Protein AF-A0A420HQ62-F1 (afdb_monomer_lite)

Structure (mmCIF, N/CA/C/O backbone):
data_AF-A0A420HQ62-F1
#
_entry.id   AF-A0A420HQ62-F1
#
loop_
_atom_site.group_PDB
_atom_site.id
_atom_site.type_symbol
_atom_site.label_atom_id
_atom_site.label_alt_id
_atom_site.label_comp_id
_atom_site.label_asym_id
_atom_site.label_entity_id
_atom_site.label_seq_id
_atom_site.pdbx_PDB_ins_code
_atom_site.Cartn_x
_atom_site.Cartn_y
_atom_site.Cartn_z
_atom_site.occupancy
_atom_site.B_iso_or_equiv
_atom_site.auth_seq_id
_atom_site.auth_comp_id
_atom_site.auth_asym_id
_atom_site.auth_atom_id
_atom_site.pdbx_PDB_model_num
ATOM 1 N N . MET A 1 1 ? 15.650 -27.409 -32.914 1.00 35.88 1 MET A N 1
ATOM 2 C CA . MET A 1 1 ? 15.842 -26.393 -31.859 1.00 35.88 1 MET A CA 1
ATOM 3 C C . MET A 1 1 ? 14.875 -25.258 -32.141 1.00 35.88 1 MET A C 1
ATOM 5 O O . MET A 1 1 ? 15.081 -24.532 -33.101 1.00 35.88 1 MET A O 1
ATOM 9 N N . ALA A 1 2 ? 13.760 -25.193 -31.414 1.00 34.53 2 ALA A N 1
ATOM 10 C CA . ALA A 1 2 ? 12.753 -24.156 -31.610 1.00 34.53 2 ALA A CA 1
ATOM 11 C C . ALA A 1 2 ? 13.089 -22.971 -30.698 1.00 34.53 2 ALA A C 1
ATOM 13 O O . ALA A 1 2 ? 12.993 -23.077 -29.478 1.00 34.53 2 ALA A O 1
ATOM 14 N N . SER A 1 3 ? 13.522 -21.860 -31.292 1.00 36.78 3 SER A N 1
ATOM 15 C CA . SER A 1 3 ? 13.667 -20.580 -30.606 1.00 36.78 3 SER A CA 1
ATOM 16 C C . SER A 1 3 ? 12.275 -20.006 -30.340 1.00 36.78 3 SER A C 1
ATOM 18 O O . SER A 1 3 ? 11.660 -19.394 -31.216 1.00 36.78 3 SER A O 1
ATOM 20 N N . SER A 1 4 ? 11.746 -20.229 -29.141 1.00 37.47 4 SER A N 1
ATOM 21 C CA . SER A 1 4 ? 10.552 -19.534 -28.670 1.00 37.47 4 SER A CA 1
ATOM 22 C C . SER A 1 4 ? 10.902 -18.069 -28.401 1.00 37.47 4 SER A C 1
ATOM 24 O O . SER A 1 4 ? 11.637 -17.766 -27.460 1.00 37.47 4 SER A O 1
ATOM 26 N N . ASN A 1 5 ? 10.379 -17.168 -29.234 1.00 34.59 5 ASN A N 1
ATOM 27 C CA . ASN A 1 5 ? 10.355 -15.727 -28.984 1.00 34.59 5 ASN A CA 1
ATOM 28 C C . ASN A 1 5 ? 9.871 -15.446 -27.548 1.00 34.59 5 ASN A C 1
ATOM 30 O O . ASN A 1 5 ? 8.815 -15.965 -27.171 1.00 34.59 5 ASN A O 1
ATOM 34 N N . PRO A 1 6 ? 10.555 -14.603 -26.751 1.00 41.66 6 PRO A N 1
ATOM 35 C CA . PRO A 1 6 ? 10.051 -14.190 -25.452 1.00 41.66 6 PRO A CA 1
ATOM 36 C C . PRO A 1 6 ? 8.972 -13.130 -25.687 1.00 41.66 6 PRO A C 1
ATOM 38 O O . PRO A 1 6 ? 9.200 -11.926 -25.575 1.00 41.66 6 PRO A O 1
ATOM 41 N N . SER A 1 7 ? 7.772 -13.572 -26.062 1.00 44.53 7 SER A N 1
ATOM 42 C CA . SER A 1 7 ? 6.576 -12.742 -25.975 1.00 44.53 7 SER A CA 1
ATOM 43 C C . SER A 1 7 ? 6.486 -12.215 -24.543 1.00 44.53 7 SER A C 1
ATOM 45 O O . SER A 1 7 ? 6.440 -13.025 -23.621 1.00 44.53 7 SER A O 1
ATOM 47 N N . ARG A 1 8 ? 6.515 -10.884 -24.373 1.00 53.06 8 ARG A N 1
ATOM 48 C CA . ARG A 1 8 ? 6.386 -10.131 -23.108 1.00 53.06 8 ARG A CA 1
ATOM 49 C C . ARG A 1 8 ? 5.524 -10.884 -22.080 1.00 53.06 8 ARG A C 1
ATOM 51 O O . ARG A 1 8 ? 4.300 -10.765 -22.100 1.00 53.06 8 ARG A O 1
ATOM 58 N N . LYS A 1 9 ? 6.152 -11.664 -21.194 1.00 56.34 9 LYS A N 1
ATOM 59 C CA . LYS A 1 9 ? 5.455 -12.369 -20.115 1.00 56.34 9 LYS A CA 1
ATOM 60 C C . LYS A 1 9 ? 5.335 -11.408 -18.951 1.00 56.34 9 LYS A C 1
ATOM 62 O O . LYS A 1 9 ? 6.265 -11.215 -18.180 1.00 56.34 9 LYS A O 1
ATOM 67 N N . MET A 1 10 ? 4.199 -10.743 -18.896 1.00 64.06 10 MET A N 1
ATOM 68 C CA . MET A 1 10 ? 3.762 -10.042 -17.709 1.00 64.06 10 MET A CA 1
ATOM 69 C C . MET A 1 10 ? 2.603 -10.849 -17.129 1.00 64.06 10 MET A C 1
ATOM 71 O O . MET A 1 10 ? 1.774 -11.293 -17.933 1.00 64.06 10 MET A O 1
ATOM 75 N N . PRO A 1 11 ? 2.552 -11.070 -15.805 1.00 68.38 11 PRO A N 1
ATOM 76 C CA . PRO A 1 11 ? 1.477 -11.838 -15.181 1.00 68.38 11 PRO A CA 1
ATOM 77 C C . PRO A 1 11 ? 0.100 -11.323 -15.623 1.00 68.38 11 PRO A C 1
ATOM 79 O O . PRO A 1 11 ? -0.125 -10.109 -15.640 1.00 68.38 11 PRO A O 1
ATOM 82 N N . ALA A 1 12 ? -0.799 -12.231 -16.024 1.00 62.75 12 ALA A N 1
ATOM 83 C CA . ALA A 1 12 ? -2.151 -11.880 -16.476 1.00 62.75 12 ALA A CA 1
ATOM 84 C C . ALA A 1 12 ? -2.916 -11.123 -15.379 1.00 62.75 12 ALA A C 1
ATOM 86 O O . ALA A 1 12 ? -3.520 -10.086 -15.646 1.00 62.75 12 ALA A O 1
ATOM 87 N N . ASP A 1 13 ? -2.725 -11.547 -14.130 1.00 60.06 13 ASP A N 1
ATOM 88 C CA . ASP A 1 13 ? -3.343 -10.964 -12.941 1.00 60.06 13 ASP A CA 1
ATOM 89 C C . ASP A 1 13 ? -3.078 -9.458 -12.815 1.00 60.06 13 ASP A C 1
ATOM 91 O O . ASP A 1 13 ? -3.964 -8.692 -12.443 1.00 60.06 13 ASP A O 1
ATOM 95 N N . LEU A 1 14 ? -1.889 -8.983 -13.207 1.00 63.66 14 LEU A N 1
ATOM 96 C CA . LEU A 1 14 ? -1.544 -7.558 -13.137 1.00 63.66 14 LEU A CA 1
ATOM 97 C C . LEU A 1 14 ? -2.247 -6.706 -14.198 1.00 63.66 14 LEU A C 1
ATOM 99 O O . LEU A 1 14 ? -2.416 -5.503 -13.977 1.00 63.66 14 LEU A O 1
ATOM 103 N N . LYS A 1 15 ? -2.652 -7.299 -15.327 1.00 62.53 15 LYS A N 1
ATOM 104 C CA . LYS A 1 15 ? -3.437 -6.605 -16.360 1.00 62.53 15 LYS A CA 1
ATOM 105 C C . LYS A 1 15 ? -4.904 -6.468 -15.958 1.00 62.53 15 LYS A C 1
ATOM 107 O O . LYS A 1 15 ? -5.501 -5.437 -16.254 1.00 62.53 15 LYS A O 1
ATOM 112 N N . ASP A 1 16 ? -5.439 -7.460 -15.248 1.00 60.94 16 ASP A N 1
ATOM 113 C CA . ASP A 1 16 ? -6.871 -7.554 -14.937 1.00 60.94 16 ASP A CA 1
ATOM 114 C C . ASP A 1 16 ? -7.247 -6.966 -13.565 1.00 60.94 16 ASP A C 1
ATOM 116 O O . ASP A 1 16 ? -8.414 -6.676 -13.297 1.00 60.94 16 ASP A O 1
ATOM 120 N N . LEU A 1 17 ? -6.266 -6.729 -12.689 1.00 59.44 17 LEU A N 1
ATOM 121 C CA . LEU A 1 17 ? -6.465 -6.120 -11.372 1.00 59.44 17 LEU A CA 1
ATOM 122 C C . LEU A 1 17 ? -6.858 -4.621 -11.500 1.00 59.44 17 LEU A C 1
ATOM 124 O O . LEU A 1 17 ? -6.032 -3.734 -11.335 1.00 59.44 17 LEU A O 1
ATOM 128 N N . VAL A 1 18 ? -8.115 -4.286 -11.764 1.00 54.53 18 VAL A N 1
ATOM 129 C CA . VAL A 1 18 ? -8.645 -2.920 -11.562 1.00 54.53 18 VAL A CA 1
ATOM 130 C C . VAL A 1 18 ? -9.000 -2.798 -10.073 1.00 54.53 18 VAL A C 1
ATOM 132 O O . VAL A 1 18 ? -9.785 -3.618 -9.597 1.00 54.53 18 VAL A O 1
ATOM 135 N N . PRO A 1 19 ? -8.406 -1.857 -9.303 1.00 63.50 19 PRO A N 1
ATOM 136 C CA . PRO A 1 19 ? -8.120 -0.468 -9.687 1.00 63.50 19 PRO A CA 1
ATOM 137 C C . PRO A 1 19 ? -6.630 -0.085 -9.819 1.00 63.50 19 PRO A C 1
ATOM 139 O O . PRO A 1 19 ? -5.730 -0.754 -9.302 1.00 63.50 19 PRO A O 1
ATOM 142 N N . ARG A 1 20 ? -6.390 1.058 -10.487 1.00 80.81 20 ARG A N 1
ATOM 143 C CA . ARG A 1 20 ? -5.090 1.753 -10.510 1.00 80.81 20 ARG A CA 1
ATOM 144 C C . ARG A 1 20 ? -4.739 2.275 -9.112 1.00 80.81 20 ARG A C 1
ATOM 146 O O . ARG A 1 20 ? -5.617 2.691 -8.358 1.00 80.81 20 ARG A O 1
ATOM 153 N N . TYR A 1 21 ? -3.457 2.257 -8.771 1.00 84.94 21 TYR A N 1
ATOM 154 C CA . TYR A 1 21 ? -2.922 2.899 -7.580 1.00 84.94 21 TYR A CA 1
ATOM 155 C C . TYR A 1 21 ? -2.891 4.415 -7.795 1.00 84.94 21 TYR A C 1
ATOM 157 O O . TYR A 1 21 ? -2.188 4.904 -8.675 1.00 84.94 21 TYR A O 1
ATOM 165 N N . MET A 1 22 ? -3.672 5.133 -6.985 1.00 86.62 22 MET A N 1
ATOM 166 C CA . MET A 1 22 ? -3.901 6.576 -7.124 1.00 86.62 22 MET A CA 1
ATOM 167 C C . MET A 1 22 ? -3.125 7.431 -6.111 1.00 86.62 22 MET A C 1
ATOM 169 O O . MET A 1 22 ? -3.338 8.632 -6.066 1.00 86.62 22 MET A O 1
ATOM 173 N N . GLY A 1 23 ? -2.270 6.834 -5.270 1.00 76.44 23 GLY A N 1
ATOM 174 C CA . GLY A 1 23 ? -1.595 7.571 -4.189 1.00 76.44 23 GLY A CA 1
ATOM 175 C C . GLY A 1 23 ? -2.339 7.534 -2.851 1.00 76.44 23 GLY A C 1
ATOM 176 O O . GLY A 1 23 ? -2.520 8.549 -2.191 1.00 76.44 23 GLY A O 1
ATOM 177 N N . ASN A 1 24 ? -2.804 6.355 -2.424 1.00 74.69 24 ASN A N 1
ATOM 178 C CA . ASN A 1 24 ? -3.406 6.188 -1.097 1.00 74.69 24 ASN A CA 1
ATOM 179 C C . ASN A 1 24 ? -2.366 5.681 -0.093 1.00 74.69 24 ASN A C 1
ATOM 181 O O . ASN A 1 24 ? -1.854 4.567 -0.232 1.00 74.69 24 ASN A O 1
ATOM 185 N N . SER A 1 25 ? -2.132 6.471 0.954 1.00 64.00 25 SER A N 1
ATOM 186 C CA . SER A 1 25 ? -1.112 6.229 1.972 1.00 64.00 25 SER A CA 1
ATOM 187 C C . SER A 1 25 ? -1.251 4.910 2.736 1.00 64.00 25 SER A C 1
ATOM 189 O O . SER A 1 25 ? -0.254 4.295 3.111 1.00 64.00 25 SER A O 1
ATOM 191 N N . LYS A 1 26 ? -2.477 4.400 2.908 1.00 65.94 26 LYS A N 1
ATOM 192 C CA . LYS A 1 26 ? -2.723 3.105 3.568 1.00 65.94 26 LYS A CA 1
ATOM 193 C C . LYS A 1 26 ? -2.372 1.904 2.685 1.00 65.94 26 LYS A C 1
ATOM 195 O O . LYS A 1 26 ? -2.258 0.793 3.194 1.00 65.94 26 LYS A O 1
ATOM 200 N N . LEU A 1 27 ? -2.224 2.108 1.374 1.00 72.19 27 LEU A N 1
ATOM 201 C CA . LEU A 1 27 ? -2.129 1.035 0.380 1.00 72.19 27 LEU A CA 1
ATOM 202 C C . LEU A 1 27 ? -0.799 1.022 -0.385 1.00 72.19 27 LEU A C 1
ATOM 204 O O . LEU A 1 27 ? -0.556 0.076 -1.129 1.00 72.19 27 LEU A O 1
ATOM 208 N N . THR A 1 28 ? 0.083 2.007 -0.196 1.00 81.38 28 THR A N 1
ATOM 209 C CA . THR A 1 28 ? 1.365 2.105 -0.921 1.00 81.38 28 THR A CA 1
ATOM 210 C C . THR A 1 28 ? 2.246 0.867 -0.719 1.00 81.38 28 THR A C 1
ATOM 212 O O . THR A 1 28 ? 2.709 0.256 -1.681 1.00 81.38 28 THR A O 1
ATOM 215 N N . ALA A 1 29 ? 2.407 0.413 0.528 1.00 81.38 29 ALA A N 1
ATOM 216 C CA . ALA A 1 29 ? 3.173 -0.798 0.829 1.00 81.38 29 ALA A CA 1
ATOM 217 C C . ALA A 1 29 ? 2.504 -2.071 0.273 1.00 81.38 29 ALA A C 1
ATOM 219 O O . ALA A 1 29 ? 3.180 -2.986 -0.202 1.00 81.38 29 ALA A O 1
ATOM 220 N N . GLN A 1 30 ? 1.168 -2.126 0.313 1.00 82.50 30 GLN A N 1
ATOM 221 C CA . GLN A 1 30 ? 0.393 -3.243 -0.226 1.00 82.50 30 GLN A CA 1
ATOM 222 C C . GLN A 1 30 ? 0.521 -3.326 -1.751 1.00 82.50 30 GLN A C 1
ATOM 224 O O . GLN A 1 30 ? 0.676 -4.423 -2.281 1.00 82.50 30 GLN A O 1
ATOM 229 N N . PHE A 1 31 ? 0.519 -2.187 -2.442 1.00 85.75 31 PHE A N 1
ATOM 230 C CA . PHE A 1 31 ? 0.702 -2.108 -3.886 1.00 85.75 31 PHE A CA 1
ATOM 231 C C . PHE A 1 31 ? 2.026 -2.751 -4.322 1.00 85.75 31 PHE A C 1
ATOM 233 O O . PHE A 1 31 ? 2.025 -3.674 -5.134 1.00 85.75 31 PHE A O 1
ATOM 240 N N . PHE A 1 32 ? 3.154 -2.363 -3.719 1.00 87.25 32 PHE A N 1
ATOM 241 C CA . PHE A 1 32 ? 4.450 -2.966 -4.060 1.00 87.25 32 PHE A CA 1
ATOM 242 C C . PHE A 1 32 ? 4.553 -4.447 -3.677 1.00 87.25 32 PHE A C 1
ATOM 244 O O . PHE A 1 32 ? 5.233 -5.214 -4.364 1.00 87.25 32 PHE A O 1
ATOM 251 N N . ARG A 1 33 ? 3.870 -4.872 -2.606 1.00 85.31 33 ARG A N 1
ATOM 252 C CA . ARG A 1 33 ? 3.771 -6.294 -2.249 1.00 85.31 33 ARG A CA 1
ATOM 253 C C . ARG A 1 33 ? 3.023 -7.080 -3.326 1.00 85.31 33 ARG A C 1
ATOM 255 O O . ARG A 1 33 ? 3.523 -8.114 -3.743 1.00 85.31 33 ARG A O 1
ATOM 262 N N . GLN A 1 34 ? 1.895 -6.567 -3.820 1.00 84.50 34 GLN A N 1
ATOM 263 C CA . GLN A 1 34 ? 1.118 -7.209 -4.888 1.00 84.50 34 GLN A CA 1
ATOM 264 C C . GLN A 1 34 ? 1.933 -7.389 -6.171 1.00 84.50 34 GLN A C 1
ATOM 266 O O . GLN A 1 34 ? 1.863 -8.451 -6.781 1.00 84.50 34 GLN A O 1
ATOM 271 N N . ILE A 1 35 ? 2.738 -6.391 -6.558 1.00 86.44 35 ILE A N 1
ATOM 272 C CA . ILE A 1 35 ? 3.634 -6.516 -7.718 1.00 86.44 35 ILE A CA 1
ATOM 273 C C . ILE A 1 35 ? 4.609 -7.673 -7.510 1.00 86.44 35 ILE A C 1
ATOM 275 O O . ILE A 1 35 ? 4.763 -8.508 -8.392 1.00 86.44 35 ILE A O 1
ATOM 279 N N . ARG A 1 36 ? 5.257 -7.737 -6.345 1.00 85.50 36 ARG A N 1
ATOM 280 C CA . ARG A 1 36 ? 6.234 -8.788 -6.049 1.00 85.50 36 ARG A CA 1
ATOM 281 C C . ARG A 1 36 ? 5.595 -10.174 -6.070 1.00 85.50 36 ARG A C 1
ATOM 283 O O . ARG A 1 36 ? 6.059 -11.026 -6.817 1.00 85.50 36 ARG A O 1
ATOM 290 N N . THR A 1 37 ? 4.505 -10.348 -5.326 1.00 81.81 37 THR A N 1
ATOM 291 C CA . THR A 1 37 ? 3.785 -11.621 -5.229 1.00 81.81 37 THR A CA 1
ATOM 292 C C . THR A 1 37 ? 3.296 -12.092 -6.598 1.00 81.81 37 THR A C 1
ATOM 294 O O . THR A 1 37 ? 3.515 -13.240 -6.944 1.00 81.81 37 THR A O 1
ATOM 297 N N . ALA A 1 38 ? 2.760 -11.206 -7.444 1.00 82.06 38 ALA A N 1
ATOM 298 C CA . ALA A 1 38 ? 2.309 -11.594 -8.784 1.00 82.06 38 ALA A CA 1
ATOM 299 C C . ALA A 1 38 ? 3.442 -12.092 -9.704 1.00 82.06 38 ALA A C 1
ATOM 301 O O . ALA A 1 38 ? 3.205 -12.898 -10.601 1.00 82.06 38 ALA A O 1
ATOM 302 N N . PHE A 1 39 ? 4.670 -11.597 -9.528 1.00 85.06 39 PHE A N 1
ATOM 303 C CA . PHE A 1 39 ? 5.832 -12.081 -10.279 1.00 85.06 39 PHE A CA 1
ATOM 304 C C . PHE A 1 39 ? 6.410 -13.370 -9.683 1.00 85.06 39 PHE A C 1
ATOM 306 O O . PHE A 1 39 ? 6.813 -14.247 -10.444 1.00 85.06 39 PHE A O 1
ATOM 313 N N . GLU A 1 40 ? 6.406 -13.499 -8.354 1.00 83.56 40 GLU A N 1
ATOM 314 C CA . GLU A 1 40 ? 6.775 -14.729 -7.641 1.00 83.56 40 GLU A CA 1
ATOM 315 C C . GLU A 1 40 ? 5.831 -15.887 -8.005 1.00 83.56 40 GLU A C 1
ATOM 317 O O . GLU A 1 40 ? 6.303 -16.936 -8.435 1.00 83.56 40 GLU A O 1
ATOM 322 N N . ASP A 1 41 ? 4.513 -15.674 -7.942 1.00 81.38 41 ASP A N 1
ATOM 323 C CA . ASP A 1 41 ? 3.487 -16.678 -8.268 1.00 81.38 41 ASP A CA 1
ATOM 324 C C . ASP A 1 41 ? 3.551 -17.125 -9.737 1.00 81.38 41 ASP A C 1
ATOM 326 O O . ASP A 1 41 ? 3.229 -18.265 -10.074 1.00 81.38 41 ASP A O 1
ATOM 330 N N . ALA A 1 42 ? 3.991 -16.232 -10.627 1.00 80.12 42 ALA A N 1
ATOM 331 C CA . ALA A 1 42 ? 4.165 -16.525 -12.044 1.00 80.12 42 ALA A CA 1
ATOM 332 C C . ALA A 1 42 ? 5.518 -17.181 -12.382 1.00 80.12 42 ALA A C 1
ATOM 334 O O . ALA A 1 42 ? 5.740 -17.499 -13.554 1.00 80.12 42 ALA A O 1
ATOM 335 N N . ASP A 1 43 ? 6.418 -17.347 -11.404 1.00 83.12 43 ASP A N 1
ATOM 336 C CA . ASP A 1 43 ? 7.814 -17.777 -11.589 1.00 83.12 43 ASP A CA 1
ATOM 337 C C . ASP A 1 43 ? 8.560 -16.922 -12.638 1.00 83.12 43 ASP A C 1
ATOM 339 O O . ASP A 1 43 ? 9.268 -17.401 -13.530 1.00 83.12 43 ASP A O 1
ATOM 343 N N . ILE A 1 44 ? 8.349 -15.601 -12.580 1.00 84.19 44 ILE A N 1
ATOM 344 C CA . ILE A 1 44 ? 8.976 -14.623 -13.477 1.00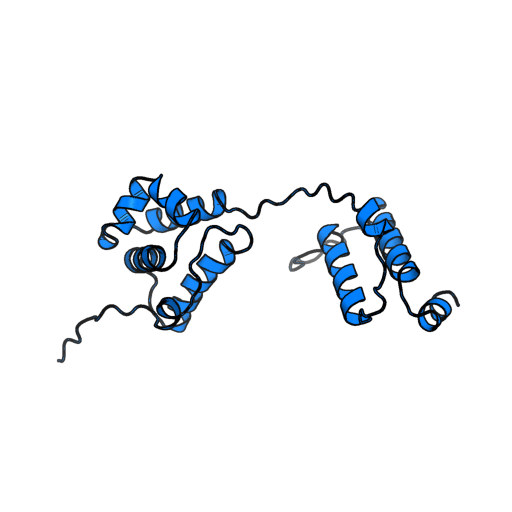 84.19 44 ILE A CA 1
ATOM 345 C C . ILE A 1 44 ? 9.851 -13.688 -12.652 1.00 84.19 44 ILE A C 1
ATOM 347 O O . ILE A 1 44 ? 9.389 -13.007 -11.741 1.00 84.19 44 ILE A O 1
ATOM 351 N N . LYS A 1 45 ? 11.123 -13.547 -13.039 1.00 87.31 45 LYS A N 1
ATOM 352 C CA . LYS A 1 45 ? 12.008 -12.552 -12.426 1.00 87.31 45 LYS A CA 1
ATOM 353 C C . LYS A 1 45 ? 11.474 -11.133 -12.658 1.00 87.31 45 LYS A C 1
ATOM 355 O O . LYS A 1 45 ? 11.373 -10.676 -13.801 1.00 87.31 45 LYS A O 1
ATOM 360 N N . LEU A 1 46 ? 11.223 -10.402 -11.573 1.00 88.25 46 LEU A N 1
ATOM 361 C CA . LEU A 1 46 ? 10.912 -8.975 -11.621 1.00 88.25 46 LEU A CA 1
ATOM 362 C C . LEU A 1 46 ? 12.181 -8.178 -11.959 1.00 88.25 46 LEU A C 1
ATOM 364 O O . LEU A 1 46 ? 13.019 -7.921 -11.103 1.00 88.25 46 LEU A O 1
ATOM 368 N N . THR A 1 47 ? 12.342 -7.825 -13.233 1.00 93.19 47 THR A N 1
ATOM 369 C CA . THR A 1 47 ? 13.418 -6.932 -13.701 1.00 93.19 47 THR A CA 1
ATOM 370 C C . THR A 1 47 ? 12.994 -5.460 -13.607 1.00 93.19 47 THR A C 1
ATOM 372 O O . THR A 1 47 ? 11.788 -5.196 -13.640 1.00 93.19 47 THR A O 1
ATOM 375 N N . PRO A 1 48 ? 13.928 -4.488 -13.593 1.00 93.56 48 PRO A N 1
ATOM 376 C CA . PRO A 1 48 ? 13.591 -3.059 -13.633 1.00 93.56 48 PRO A CA 1
ATOM 377 C C . PRO A 1 48 ? 12.648 -2.681 -14.777 1.00 93.56 48 PRO A C 1
ATOM 379 O O . PRO A 1 48 ? 11.640 -2.006 -14.580 1.00 93.56 48 PRO A O 1
ATOM 382 N N . LYS A 1 49 ? 12.899 -3.229 -15.967 1.00 93.06 49 LYS A N 1
ATOM 383 C CA . LYS A 1 49 ? 12.024 -3.064 -17.130 1.00 93.06 49 LYS A CA 1
ATOM 384 C C . LYS A 1 49 ? 10.604 -3.563 -16.869 1.00 93.06 49 LYS A C 1
ATOM 386 O O . LYS A 1 49 ? 9.628 -2.899 -17.214 1.00 93.06 49 LYS A O 1
ATOM 391 N N . CYS A 1 50 ? 10.473 -4.755 -16.288 1.00 90.31 50 CYS A N 1
ATOM 392 C CA . CYS A 1 50 ? 9.173 -5.310 -15.922 1.00 90.31 50 CYS A CA 1
ATOM 393 C C . CYS A 1 50 ? 8.476 -4.445 -14.868 1.00 90.31 50 CYS A C 1
ATOM 395 O O . CYS A 1 50 ? 7.286 -4.185 -15.012 1.00 90.31 50 CYS A O 1
ATOM 397 N N . PHE A 1 51 ? 9.212 -3.959 -13.870 1.00 93.25 51 PHE A N 1
ATOM 398 C CA . PHE A 1 51 ? 8.691 -3.073 -12.837 1.00 93.25 51 PHE A CA 1
ATOM 399 C C . PHE A 1 51 ? 8.123 -1.779 -13.428 1.00 93.25 51 PHE A C 1
ATOM 401 O O . PHE A 1 51 ? 6.954 -1.480 -13.202 1.00 93.25 51 PHE A O 1
ATOM 408 N N . PHE A 1 52 ? 8.881 -1.053 -14.254 1.00 93.44 52 PHE A N 1
ATOM 409 C CA . PHE A 1 52 ? 8.385 0.195 -14.844 1.00 93.44 52 PHE A CA 1
ATOM 410 C C . PHE A 1 52 ? 7.228 -0.025 -15.824 1.00 93.44 52 PHE A C 1
ATOM 412 O O . PHE A 1 52 ? 6.301 0.778 -15.844 1.00 93.44 52 PHE A O 1
ATOM 419 N N . ASN A 1 53 ? 7.184 -1.152 -16.546 1.00 91.50 53 ASN A N 1
ATOM 420 C CA . ASN A 1 53 ? 5.985 -1.505 -17.316 1.00 91.50 53 ASN A CA 1
ATOM 421 C C . ASN A 1 53 ? 4.750 -1.623 -16.413 1.00 91.50 53 ASN A C 1
ATOM 423 O O . ASN A 1 53 ? 3.680 -1.141 -16.780 1.00 91.50 53 ASN A O 1
ATOM 427 N N . VAL A 1 54 ? 4.896 -2.235 -15.232 1.00 90.81 54 VAL A N 1
ATOM 428 C CA . VAL A 1 54 ? 3.826 -2.305 -14.230 1.00 90.81 54 VAL A CA 1
ATOM 429 C C . VAL A 1 54 ? 3.444 -0.908 -13.752 1.00 90.81 54 VAL A C 1
ATOM 431 O O . VAL A 1 54 ? 2.258 -0.596 -13.762 1.00 90.81 54 VAL A O 1
ATOM 434 N N . ILE A 1 55 ? 4.412 -0.052 -13.414 1.00 92.38 55 ILE A N 1
ATOM 435 C CA . ILE A 1 55 ? 4.154 1.338 -13.008 1.00 92.38 55 ILE A CA 1
ATOM 436 C C . ILE A 1 55 ? 3.308 2.077 -14.054 1.00 92.38 55 ILE A C 1
ATOM 438 O O . ILE A 1 55 ? 2.245 2.584 -13.701 1.00 92.38 55 ILE A O 1
ATOM 442 N N . ILE A 1 56 ? 3.693 2.030 -15.335 1.00 90.62 56 ILE A N 1
ATOM 443 C CA . ILE A 1 56 ? 2.981 2.691 -16.447 1.00 90.62 56 ILE A CA 1
ATOM 444 C C . ILE A 1 56 ? 1.504 2.274 -16.527 1.00 90.62 56 ILE A C 1
ATOM 446 O O . ILE A 1 56 ? 0.637 3.096 -16.811 1.00 90.62 56 ILE A O 1
ATOM 450 N N . MET A 1 57 ? 1.180 0.998 -16.292 1.00 87.88 57 MET A N 1
ATOM 451 C CA . MET A 1 57 ? -0.221 0.554 -16.383 1.00 87.88 57 MET A CA 1
ATOM 452 C C . MET A 1 57 ? -1.006 0.752 -15.090 1.00 87.88 57 MET A C 1
ATOM 454 O O . MET A 1 57 ? -2.236 0.850 -15.124 1.00 87.88 57 MET A O 1
ATOM 458 N N . ARG A 1 58 ? -0.320 0.698 -13.946 1.00 86.94 58 ARG A N 1
ATOM 459 C CA . ARG A 1 58 ? -0.951 0.555 -12.633 1.00 86.94 58 ARG A CA 1
ATOM 460 C C . ARG A 1 58 ? -1.038 1.844 -11.858 1.00 86.94 58 ARG A C 1
ATOM 462 O O . ARG A 1 58 ? -1.899 1.915 -10.990 1.00 86.94 58 ARG A O 1
ATOM 469 N N . VAL A 1 59 ? -0.174 2.810 -12.122 1.00 89.25 59 VAL A N 1
ATOM 470 C CA . VAL A 1 59 ? -0.144 4.075 -11.393 1.00 89.25 59 VAL A CA 1
ATOM 471 C C . VAL A 1 59 ? -0.969 5.118 -12.149 1.00 89.25 59 VAL A C 1
ATOM 473 O O . VAL A 1 59 ? -0.981 5.158 -13.377 1.00 89.25 59 VAL A O 1
ATOM 476 N N . GLY A 1 60 ? -1.730 5.923 -11.414 1.00 88.94 60 GLY A N 1
ATOM 477 C CA . GLY A 1 60 ? -2.557 7.004 -11.946 1.00 88.94 60 GLY A CA 1
ATOM 478 C C . GLY A 1 60 ? -2.798 8.083 -10.891 1.00 88.94 60 GLY A C 1
ATOM 479 O O . GLY A 1 60 ? -2.321 7.956 -9.765 1.00 88.94 60 GLY A O 1
ATOM 480 N N . GLY A 1 61 ? -3.552 9.126 -11.252 1.00 89.00 61 GLY A N 1
ATOM 481 C CA . GLY A 1 61 ? -3.912 10.221 -10.339 1.00 89.00 61 GLY A CA 1
ATOM 482 C C . GLY A 1 61 ? -2.696 10.878 -9.690 1.00 89.00 61 GLY A C 1
ATOM 483 O O . GLY A 1 61 ? -1.643 10.974 -10.316 1.00 89.00 61 GLY A O 1
ATOM 484 N N . ASP A 1 62 ? -2.829 11.244 -8.418 1.00 88.81 62 ASP A N 1
ATOM 485 C CA . ASP A 1 62 ? -1.796 11.930 -7.636 1.00 88.81 62 ASP A CA 1
ATOM 486 C C . ASP A 1 62 ? -0.462 11.165 -7.631 1.00 88.81 62 ASP A C 1
ATOM 488 O O . ASP A 1 62 ? 0.611 11.760 -7.694 1.00 88.81 62 ASP A O 1
ATOM 492 N N . ALA A 1 63 ? -0.500 9.827 -7.597 1.00 89.06 63 ALA A N 1
ATOM 493 C CA . ALA A 1 63 ? 0.721 9.027 -7.658 1.00 89.06 63 ALA A CA 1
ATOM 494 C C . ALA A 1 63 ? 1.449 9.143 -9.000 1.00 89.06 63 ALA A C 1
ATOM 496 O O . ALA A 1 63 ? 2.677 9.091 -9.019 1.00 89.06 63 ALA A O 1
ATOM 497 N N . LEU A 1 64 ? 0.721 9.312 -10.105 1.00 92.56 64 LEU A N 1
ATOM 498 C CA . LEU A 1 64 ? 1.336 9.560 -11.406 1.00 92.56 64 LEU A CA 1
ATOM 499 C C . LEU A 1 64 ? 1.932 10.969 -11.465 1.00 92.56 64 LEU A C 1
ATOM 501 O O . LEU A 1 64 ? 3.081 11.104 -11.871 1.00 92.56 64 LEU A O 1
ATOM 505 N N . GLU A 1 65 ? 1.210 11.983 -10.983 1.00 91.69 65 GLU A N 1
ATOM 506 C CA . GLU A 1 65 ? 1.701 13.370 -10.955 1.00 91.69 65 GLU A CA 1
ATOM 507 C C . GLU A 1 65 ? 3.034 13.489 -10.196 1.00 91.69 65 GLU A C 1
ATOM 509 O O . GLU A 1 65 ? 3.952 14.187 -10.626 1.00 91.69 65 GLU A O 1
ATOM 514 N N . VAL A 1 66 ? 3.184 12.749 -9.094 1.00 92.31 66 VAL A N 1
ATOM 515 C CA . VAL A 1 66 ? 4.431 12.689 -8.312 1.00 92.31 66 VAL A CA 1
ATOM 516 C C . VAL A 1 66 ? 5.583 12.081 -9.111 1.00 92.31 66 VAL A C 1
ATOM 518 O O . VAL A 1 66 ? 6.714 12.568 -9.038 1.00 92.31 66 VAL A O 1
ATOM 521 N N . LEU A 1 67 ? 5.322 11.025 -9.884 1.00 93.75 67 LEU A N 1
ATOM 522 C CA . LEU A 1 67 ? 6.341 10.432 -10.752 1.00 93.75 67 LEU A CA 1
ATOM 523 C C . LEU A 1 67 ? 6.711 11.380 -11.897 1.00 93.75 67 LEU A C 1
ATOM 525 O O . LEU A 1 67 ? 7.889 11.498 -12.229 1.00 93.75 67 LEU A O 1
ATOM 529 N N . GLU A 1 68 ? 5.738 12.093 -12.462 1.00 93.56 68 GLU A N 1
ATOM 530 C CA . GLU A 1 68 ? 5.951 13.049 -13.555 1.00 93.56 68 GLU A CA 1
ATOM 531 C C . GLU A 1 68 ? 6.787 14.269 -13.135 1.00 93.56 68 GLU A C 1
ATOM 533 O O . GLU A 1 68 ? 7.512 14.840 -13.951 1.00 93.56 68 GLU A O 1
ATOM 538 N N . GLN A 1 69 ? 6.783 14.624 -11.847 1.00 93.12 69 GLN A N 1
ATOM 539 C CA . GLN A 1 69 ? 7.666 15.658 -11.295 1.00 93.12 69 GLN A CA 1
ATOM 540 C C . GLN A 1 69 ? 9.141 15.226 -11.228 1.00 93.12 69 GLN A C 1
ATOM 542 O O . GLN A 1 69 ? 10.033 16.073 -11.117 1.00 93.12 69 GLN A O 1
ATOM 547 N N . ASN A 1 70 ? 9.434 13.926 -11.316 1.00 94.44 70 ASN A N 1
ATOM 548 C CA . ASN A 1 70 ? 10.795 13.408 -11.301 1.00 94.44 70 ASN A CA 1
ATOM 549 C C . ASN A 1 70 ? 11.260 13.037 -12.718 1.00 94.44 70 ASN A C 1
ATOM 551 O O . ASN A 1 70 ? 10.870 12.017 -13.285 1.00 94.44 70 ASN A O 1
ATOM 555 N N . ARG A 1 71 ? 12.194 13.827 -13.269 1.00 95.62 71 ARG A N 1
ATOM 556 C CA . ARG A 1 71 ? 12.726 13.634 -14.632 1.00 95.62 71 ARG A CA 1
ATOM 557 C C . ARG A 1 71 ? 13.263 12.221 -14.888 1.00 95.62 71 ARG A C 1
ATOM 559 O O . ARG A 1 71 ? 13.127 11.721 -16.003 1.00 95.62 71 ARG A O 1
ATOM 566 N N . ARG A 1 72 ? 13.887 11.579 -13.891 1.00 95.88 72 ARG A N 1
ATOM 567 C CA . ARG A 1 72 ? 14.416 10.216 -14.051 1.00 95.88 72 ARG A CA 1
ATOM 568 C C . ARG A 1 72 ? 13.287 9.188 -14.131 1.00 95.88 72 ARG A C 1
ATOM 570 O O . ARG A 1 72 ? 13.380 8.266 -14.936 1.00 95.88 72 ARG A O 1
ATOM 577 N N . MET A 1 73 ? 12.215 9.373 -13.360 1.00 96.56 73 MET A N 1
ATOM 578 C CA . MET A 1 73 ? 11.037 8.501 -13.412 1.00 96.56 73 MET A CA 1
ATOM 579 C C . MET A 1 73 ? 10.323 8.620 -14.757 1.00 96.56 73 MET A C 1
ATOM 581 O O . MET A 1 73 ? 9.998 7.595 -15.348 1.00 96.56 73 MET A O 1
ATOM 585 N N . VAL A 1 74 ? 10.175 9.840 -15.286 1.00 95.19 74 VAL A N 1
ATOM 586 C CA . VAL A 1 74 ? 9.613 10.071 -16.630 1.00 95.19 74 VAL A CA 1
ATOM 587 C C . VAL A 1 74 ? 10.402 9.314 -17.697 1.00 95.19 74 VAL A C 1
ATOM 589 O O . VAL A 1 74 ? 9.815 8.554 -18.454 1.00 95.19 74 VAL A O 1
ATOM 592 N N . GLN A 1 75 ? 11.736 9.412 -17.699 1.00 94.69 75 GLN A N 1
ATOM 593 C CA . GLN A 1 75 ? 12.569 8.667 -18.656 1.00 94.69 75 GLN A CA 1
ATOM 594 C C . GLN A 1 75 ? 12.364 7.150 -18.577 1.00 94.69 75 GLN A C 1
ATOM 596 O O . GLN A 1 75 ? 12.302 6.486 -19.607 1.00 94.69 75 GLN A O 1
ATOM 601 N N . CYS A 1 76 ? 12.249 6.600 -17.366 1.00 95.38 76 CYS A N 1
ATOM 602 C CA . CYS A 1 76 ? 12.014 5.170 -17.174 1.00 95.38 76 CYS A CA 1
ATOM 603 C C . CYS A 1 76 ? 10.586 4.749 -17.566 1.00 95.38 76 CYS A C 1
ATOM 605 O O . CYS A 1 76 ? 10.369 3.594 -17.929 1.00 95.38 76 CYS A O 1
ATOM 607 N N . MET A 1 77 ? 9.610 5.659 -17.493 1.00 94.06 77 MET A N 1
ATOM 608 C CA . MET A 1 77 ? 8.241 5.424 -17.967 1.00 94.06 77 MET A CA 1
ATOM 609 C C . MET A 1 77 ? 8.128 5.547 -19.495 1.00 94.06 77 MET A C 1
ATOM 611 O O . MET A 1 77 ? 7.405 4.765 -20.108 1.00 94.06 77 MET A O 1
ATOM 615 N N . ASP A 1 78 ? 8.875 6.460 -20.117 1.00 94.56 78 ASP A N 1
ATOM 616 C CA . ASP A 1 78 ? 8.929 6.609 -21.577 1.00 94.56 78 ASP A CA 1
ATOM 617 C C . ASP A 1 78 ? 9.690 5.445 -22.235 1.00 94.56 78 ASP A C 1
ATOM 619 O O . ASP A 1 78 ? 9.256 4.898 -23.253 1.00 94.56 78 ASP A O 1
ATOM 623 N N . ASP A 1 79 ? 10.811 5.029 -21.635 1.00 94.06 79 ASP A N 1
ATOM 624 C CA . ASP A 1 79 ? 11.593 3.867 -22.054 1.00 94.06 79 ASP A CA 1
ATOM 625 C C . ASP A 1 79 ? 12.024 3.015 -20.853 1.00 94.06 79 ASP A C 1
ATOM 627 O O . ASP A 1 79 ? 13.094 3.185 -20.263 1.00 94.06 79 ASP A O 1
ATOM 631 N N . SER A 1 80 ? 11.219 1.998 -20.541 1.00 92.06 80 SER A N 1
ATOM 632 C CA . SER A 1 80 ? 11.497 1.073 -19.437 1.00 92.06 80 SER A CA 1
ATOM 633 C C . SER A 1 80 ? 12.749 0.219 -19.635 1.00 92.06 80 SER A C 1
ATOM 635 O O . SER A 1 80 ? 13.203 -0.429 -18.692 1.00 92.06 80 SER A O 1
ATOM 637 N N . SER A 1 81 ? 13.338 0.186 -20.835 1.00 92.94 81 SER A N 1
ATOM 638 C CA . SER A 1 81 ? 14.575 -0.562 -21.067 1.00 92.94 81 SER A CA 1
ATOM 639 C C . SER A 1 81 ? 15.818 0.119 -20.490 1.00 92.94 81 SER A C 1
ATOM 641 O O . SER A 1 81 ? 16.811 -0.570 -20.258 1.00 92.94 81 SER A O 1
ATOM 643 N N . CYS A 1 82 ? 15.750 1.424 -20.200 1.00 92.94 82 CYS A N 1
ATOM 644 C CA . CYS A 1 82 ? 16.853 2.187 -19.609 1.00 92.94 82 CYS A CA 1
ATOM 645 C C . CYS A 1 82 ? 16.892 2.151 -18.068 1.00 92.94 82 CYS A C 1
ATOM 647 O O . CYS A 1 82 ? 17.799 2.733 -17.464 1.00 92.94 82 CYS A O 1
ATOM 649 N N . ALA A 1 83 ? 15.904 1.500 -17.444 1.00 95.62 83 ALA A N 1
ATOM 650 C CA . ALA A 1 83 ? 15.753 1.434 -15.997 1.00 95.62 83 ALA A CA 1
ATOM 651 C C . ALA A 1 83 ? 16.751 0.463 -15.351 1.00 95.62 83 ALA A C 1
ATOM 653 O O . ALA A 1 83 ? 16.986 -0.643 -15.851 1.00 95.62 83 ALA A O 1
ATOM 654 N N . THR A 1 84 ? 17.284 0.859 -14.199 1.00 96.19 84 THR A N 1
ATOM 655 C CA . THR A 1 84 ? 18.192 0.065 -13.364 1.00 96.19 84 THR A CA 1
ATOM 656 C C . THR A 1 84 ? 17.524 -0.339 -12.050 1.00 96.19 84 THR A C 1
ATOM 658 O O . THR A 1 84 ? 16.423 0.109 -11.727 1.00 96.19 84 THR A O 1
ATOM 661 N N . ASP A 1 85 ? 18.185 -1.196 -11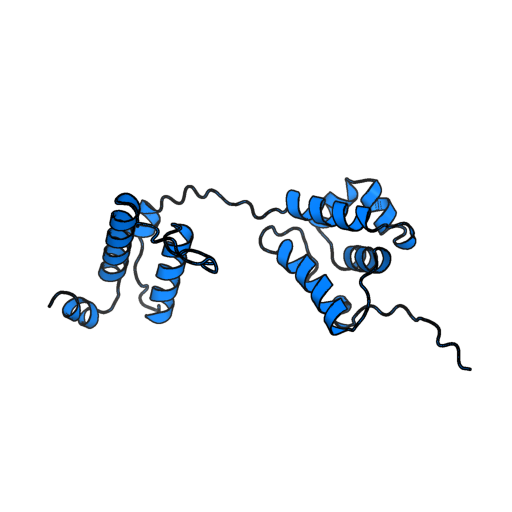.271 1.00 94.62 85 ASP A N 1
ATOM 662 C CA . ASP A 1 85 ? 17.708 -1.554 -9.931 1.00 94.62 85 ASP A CA 1
ATOM 663 C C . ASP A 1 85 ? 17.659 -0.327 -8.996 1.00 94.62 85 ASP A C 1
ATOM 665 O O . ASP A 1 85 ? 16.733 -0.205 -8.194 1.00 94.62 85 ASP A O 1
ATOM 669 N N . ASP A 1 86 ? 18.576 0.634 -9.161 1.00 95.94 86 ASP A N 1
ATOM 670 C CA . ASP A 1 86 ? 18.566 1.893 -8.404 1.00 95.94 86 ASP A CA 1
ATOM 671 C C . ASP A 1 86 ? 17.329 2.741 -8.725 1.00 95.94 86 ASP A C 1
ATOM 673 O O . ASP A 1 86 ? 16.741 3.342 -7.827 1.00 95.94 86 ASP A O 1
ATOM 677 N N . ASP A 1 87 ? 16.875 2.748 -9.982 1.00 96.31 87 ASP A N 1
ATOM 678 C CA . ASP A 1 87 ? 15.650 3.457 -10.369 1.00 96.31 87 ASP A CA 1
ATOM 679 C C . ASP A 1 87 ? 14.402 2.821 -9.750 1.00 96.31 87 ASP A C 1
ATOM 681 O O . ASP A 1 87 ? 13.460 3.525 -9.385 1.00 96.31 87 ASP A O 1
ATOM 685 N N . VAL A 1 88 ? 14.391 1.491 -9.603 1.00 94.06 88 VAL A N 1
ATOM 686 C CA . VAL A 1 88 ? 13.308 0.776 -8.909 1.00 94.06 88 VAL A CA 1
ATOM 687 C C . VAL A 1 88 ? 13.265 1.185 -7.440 1.00 94.06 88 VAL A C 1
ATOM 689 O O . VAL A 1 88 ? 12.186 1.474 -6.915 1.00 94.06 88 VAL A O 1
ATOM 692 N N . ILE A 1 89 ? 14.427 1.238 -6.783 1.00 93.31 89 ILE A N 1
ATOM 693 C CA . ILE A 1 89 ? 14.544 1.680 -5.388 1.00 93.31 89 ILE A CA 1
ATOM 694 C C . ILE A 1 89 ? 14.073 3.132 -5.265 1.00 93.31 89 ILE A C 1
ATOM 696 O O . ILE A 1 89 ? 13.186 3.412 -4.460 1.00 93.31 89 ILE A O 1
ATOM 700 N N . ALA A 1 90 ? 14.571 4.028 -6.121 1.00 94.31 90 ALA A N 1
ATOM 701 C CA . ALA A 1 90 ? 14.204 5.440 -6.121 1.00 94.31 90 ALA A CA 1
ATOM 702 C C . ALA A 1 90 ? 12.701 5.656 -6.362 1.00 94.31 90 ALA A C 1
ATOM 704 O O . ALA A 1 90 ? 12.078 6.454 -5.664 1.00 94.31 90 ALA A O 1
ATOM 705 N N . CYS A 1 91 ? 12.095 4.923 -7.301 1.00 93.62 91 CYS A N 1
ATOM 706 C CA . CYS A 1 91 ? 10.656 4.982 -7.556 1.00 93.62 91 CYS A CA 1
ATOM 707 C C . CYS A 1 91 ? 9.847 4.530 -6.337 1.00 93.62 91 CYS A C 1
ATOM 709 O O . CYS A 1 91 ? 8.850 5.163 -5.975 1.00 93.62 91 CYS A O 1
ATOM 711 N N . ARG A 1 92 ? 10.260 3.418 -5.714 1.00 92.44 92 ARG A N 1
ATOM 712 C CA . ARG A 1 92 ? 9.586 2.879 -4.533 1.00 92.44 92 ARG A CA 1
ATOM 713 C C . ARG A 1 92 ? 9.665 3.867 -3.383 1.00 92.44 92 ARG A C 1
ATOM 715 O O . ARG A 1 92 ? 8.641 4.152 -2.775 1.00 92.44 92 ARG A O 1
ATOM 722 N N . ASP A 1 93 ? 10.856 4.374 -3.101 1.00 91.06 93 ASP A N 1
ATOM 723 C CA . ASP A 1 93 ? 11.088 5.274 -1.980 1.00 91.06 93 ASP A CA 1
ATOM 724 C C . ASP A 1 93 ? 10.374 6.612 -2.204 1.00 91.06 93 ASP A C 1
ATOM 726 O O . ASP A 1 93 ? 9.702 7.084 -1.296 1.00 91.06 93 ASP A O 1
ATOM 730 N N . LEU A 1 94 ? 10.372 7.152 -3.429 1.00 91.88 94 LEU A N 1
ATOM 731 C CA . LEU A 1 94 ? 9.605 8.354 -3.774 1.00 91.88 94 LEU A CA 1
ATOM 732 C C . LEU A 1 94 ? 8.111 8.193 -3.455 1.00 91.88 94 LEU A C 1
ATOM 734 O O . LEU A 1 94 ? 7.538 9.023 -2.751 1.00 91.88 94 LEU A O 1
ATOM 738 N N . LEU A 1 95 ? 7.480 7.110 -3.922 1.00 89.69 95 LEU A N 1
ATOM 739 C CA . LEU A 1 95 ? 6.059 6.864 -3.659 1.00 89.69 95 LEU A CA 1
ATOM 740 C C . LEU A 1 95 ? 5.793 6.520 -2.186 1.00 89.69 95 LEU A C 1
ATOM 742 O O . LEU A 1 95 ? 4.793 6.962 -1.629 1.00 89.69 95 LEU A O 1
ATOM 746 N N . MET A 1 96 ? 6.684 5.767 -1.538 1.00 85.81 96 MET A N 1
ATOM 747 C CA . MET A 1 96 ? 6.578 5.427 -0.115 1.00 85.81 96 MET A CA 1
ATOM 748 C C . MET A 1 96 ? 6.790 6.630 0.800 1.00 85.81 96 MET A C 1
ATOM 750 O O . MET A 1 96 ? 6.226 6.634 1.884 1.00 85.81 96 MET A O 1
ATOM 754 N N . THR A 1 97 ? 7.576 7.630 0.403 1.00 86.81 97 THR A N 1
ATOM 755 C CA . THR A 1 97 ? 7.751 8.880 1.151 1.00 86.81 97 THR A CA 1
ATOM 756 C C . THR A 1 97 ? 6.573 9.812 0.912 1.00 86.81 97 THR A C 1
ATOM 758 O O . THR A 1 97 ? 5.983 10.310 1.867 1.00 86.81 97 THR A O 1
ATOM 761 N N . GLN A 1 98 ? 6.192 10.018 -0.350 1.00 84.25 98 GLN A N 1
ATOM 762 C CA . GLN A 1 98 ? 5.127 10.952 -0.708 1.00 84.25 98 GLN A CA 1
ATOM 763 C C . GLN A 1 98 ? 3.750 10.484 -0.227 1.00 84.25 98 GLN A C 1
ATOM 765 O O . GLN A 1 98 ? 2.927 11.283 0.213 1.00 84.25 98 GLN A O 1
ATOM 770 N N . PHE A 1 99 ? 3.523 9.174 -0.285 1.00 83.88 99 PHE A N 1
ATOM 771 C CA . PHE A 1 99 ? 2.324 8.509 0.208 1.00 83.88 99 PHE A CA 1
ATOM 772 C C . PHE A 1 99 ? 2.683 7.564 1.345 1.00 83.88 99 PHE A C 1
ATOM 774 O O . PHE A 1 99 ? 2.109 6.474 1.453 1.00 83.88 99 PHE A O 1
ATOM 781 N N . ALA A 1 100 ? 3.638 7.961 2.192 1.00 68.19 100 ALA A N 1
ATOM 782 C CA . ALA A 1 100 ? 3.804 7.318 3.484 1.00 68.19 100 ALA A CA 1
ATOM 783 C C . ALA A 1 100 ? 2.431 7.310 4.157 1.00 68.19 100 ALA A C 1
ATOM 785 O O . ALA A 1 100 ? 1.712 8.313 4.033 1.00 68.19 100 ALA A O 1
ATOM 786 N N . PRO A 1 101 ? 2.037 6.227 4.857 1.00 59.47 101 PRO A N 1
ATOM 787 C CA . PRO A 1 101 ? 0.992 6.342 5.856 1.00 59.47 101 PRO A CA 1
ATOM 788 C C . PRO A 1 101 ? 1.370 7.574 6.655 1.00 59.47 101 PRO A C 1
ATOM 790 O O . PRO A 1 101 ? 2.416 7.590 7.302 1.00 59.47 101 PRO A O 1
ATOM 793 N N . VAL A 1 102 ? 0.570 8.634 6.545 1.00 51.97 102 VAL A N 1
ATOM 794 C CA . VAL A 1 102 ? 0.584 9.636 7.588 1.00 51.97 102 VAL A CA 1
ATOM 795 C C . VAL A 1 102 ? 0.219 8.773 8.779 1.00 51.97 102 VAL A C 1
ATOM 797 O O . VAL A 1 102 ? -0.923 8.307 8.879 1.00 51.97 102 VAL A O 1
ATOM 800 N N . GLU A 1 103 ? 1.208 8.444 9.615 1.00 45.09 103 GLU A N 1
ATOM 801 C CA . GLU A 1 103 ? 0.939 8.262 11.021 1.00 45.09 103 GLU A CA 1
ATOM 802 C C . GLU A 1 103 ? 0.272 9.572 11.364 1.00 45.09 103 GLU A C 1
ATOM 804 O O . GLU A 1 103 ? 0.906 10.592 11.622 1.00 45.09 103 GLU A O 1
ATOM 809 N N . MET A 1 104 ? -1.048 9.595 11.199 1.00 39.56 104 MET A N 1
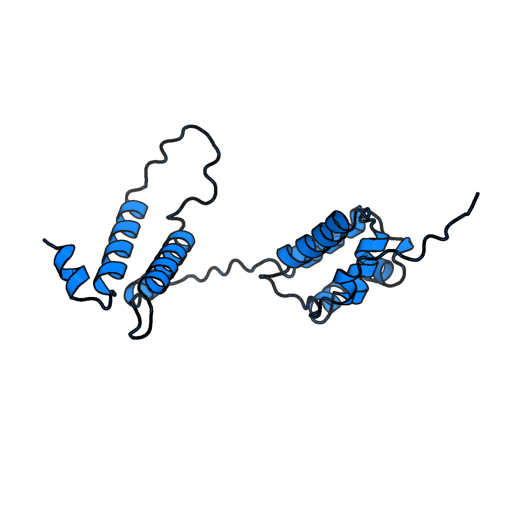ATOM 810 C CA . MET A 1 104 ? -1.813 10.586 11.862 1.00 39.56 104 MET A CA 1
ATOM 811 C C . MET A 1 104 ? -1.483 10.231 13.300 1.00 39.56 104 MET A C 1
ATOM 813 O O . MET A 1 104 ? -2.068 9.314 13.875 1.00 39.56 104 MET A O 1
ATOM 817 N N . GLU A 1 105 ? -0.587 11.011 13.891 1.00 39.56 105 GLU A N 1
ATOM 818 C CA . GLU A 1 105 ? -0.923 11.668 15.130 1.00 39.56 105 GLU A CA 1
ATOM 819 C C . GLU A 1 105 ? -2.298 12.329 14.914 1.00 39.56 105 GLU A C 1
ATOM 821 O O . GLU A 1 105 ? -2.480 13.542 14.916 1.00 39.56 105 GLU A O 1
ATOM 826 N N . HIS A 1 106 ? -3.347 11.509 14.800 1.00 41.72 106 HIS A N 1
ATOM 827 C CA . HIS A 1 106 ? -4.440 11.715 15.688 1.00 41.72 106 HIS A CA 1
ATOM 828 C C . HIS A 1 106 ? -3.731 11.778 17.032 1.00 41.72 106 HIS A C 1
ATOM 830 O O . HIS A 1 106 ? -3.353 10.768 17.626 1.00 41.72 106 HIS A O 1
ATOM 836 N N . LYS A 1 107 ? -3.587 13.000 17.530 1.00 43.81 107 LYS A N 1
ATOM 837 C CA . LYS A 1 107 ? -3.902 13.255 18.917 1.00 43.81 107 LYS A CA 1
ATOM 838 C C . LYS A 1 107 ? -5.346 12.769 19.094 1.00 43.81 107 LYS A C 1
ATOM 840 O O . LYS A 1 107 ? -6.275 13.563 19.166 1.00 43.81 107 LYS A O 1
ATOM 845 N N . ASN A 1 108 ? -5.532 11.446 19.011 1.00 51.94 108 ASN A N 1
ATOM 846 C CA . ASN A 1 108 ? -6.706 10.740 19.429 1.00 51.94 108 ASN A CA 1
ATOM 847 C C . ASN A 1 108 ? -6.726 11.168 20.867 1.00 51.94 108 ASN A C 1
ATOM 849 O O . ASN A 1 108 ? -5.831 10.820 21.646 1.00 51.94 108 ASN A O 1
ATOM 853 N N . ASP A 1 109 ? -7.670 12.043 21.175 1.00 69.69 109 ASP A N 1
ATOM 854 C CA . ASP A 1 109 ? -8.070 12.216 22.540 1.00 69.69 109 ASP A CA 1
ATOM 855 C C . ASP A 1 109 ? -8.653 10.863 22.936 1.00 69.69 109 ASP A C 1
ATOM 857 O O . ASP A 1 109 ? -9.846 10.599 22.830 1.00 69.69 109 ASP A O 1
ATOM 861 N N . TRP A 1 110 ? -7.757 9.937 23.259 1.00 71.25 110 TRP A N 1
ATOM 862 C CA . TRP A 1 110 ? -8.082 8.572 23.592 1.00 71.25 110 TRP A CA 1
ATOM 863 C C . TRP A 1 110 ? -8.942 8.574 24.848 1.00 71.25 110 TRP A C 1
ATOM 865 O O . TRP A 1 110 ? -9.712 7.647 25.035 1.00 71.25 110 TRP A O 1
ATOM 875 N N . MET A 1 111 ? -8.887 9.634 25.666 1.00 71.62 111 MET A N 1
ATOM 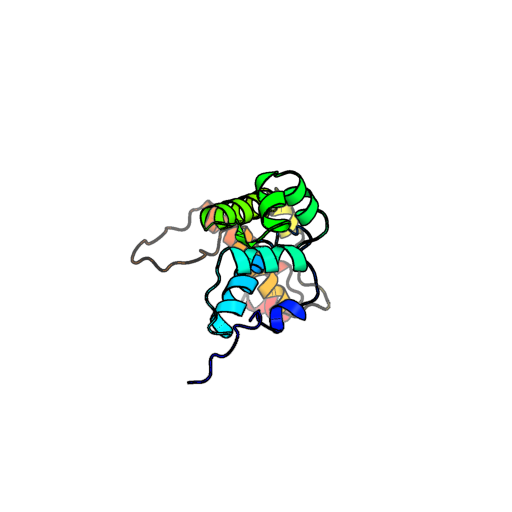876 C CA . MET A 1 111 ? -9.832 9.857 26.753 1.00 71.62 111 MET A CA 1
ATOM 877 C C . MET A 1 111 ? -11.244 10.127 26.220 1.00 71.62 111 MET A C 1
ATOM 879 O O . MET A 1 111 ? -12.199 9.581 26.770 1.00 71.62 111 MET A O 1
ATOM 883 N N . ALA A 1 112 ? -11.405 10.899 25.141 1.00 78.75 112 ALA A N 1
ATOM 884 C CA . ALA A 1 112 ? -12.699 11.092 24.478 1.00 78.75 112 ALA A CA 1
ATOM 885 C C . ALA A 1 112 ? -13.191 9.827 23.748 1.00 78.75 112 ALA A C 1
ATOM 887 O O . ALA A 1 112 ? -14.371 9.469 23.848 1.00 78.75 112 ALA A O 1
ATOM 888 N N . GLU A 1 113 ? -12.302 9.112 23.053 1.00 78.25 113 GLU A N 1
ATOM 889 C CA . GLU A 1 113 ? -12.632 7.835 22.405 1.00 78.25 113 GLU A CA 1
ATOM 890 C C . GLU A 1 113 ? -13.048 6.794 23.451 1.00 78.25 113 GLU A C 1
ATOM 892 O O . GLU A 1 113 ? -14.078 6.137 23.310 1.00 78.25 113 GLU A O 1
ATOM 897 N N . LEU A 1 114 ? -12.318 6.721 24.564 1.00 82.25 114 LEU A N 1
ATOM 898 C CA . LEU A 1 114 ? -12.623 5.824 25.668 1.00 82.25 114 LEU A CA 1
ATOM 899 C C . LEU A 1 114 ? -13.898 6.225 26.416 1.00 82.25 114 LEU A C 1
ATOM 901 O O . LEU A 1 114 ? -14.700 5.362 26.769 1.00 82.25 114 LEU A O 1
ATOM 905 N N . GLY A 1 115 ? -14.129 7.524 26.614 1.00 81.56 115 GLY A N 1
ATOM 906 C CA . GLY A 1 115 ? -15.339 8.052 27.249 1.00 81.56 115 GLY A CA 1
ATOM 907 C C . GLY A 1 115 ? -16.614 7.808 26.437 1.00 81.56 115 GLY A C 1
ATOM 908 O O . GLY A 1 115 ? -17.706 7.734 27.003 1.00 81.56 115 GLY A O 1
ATOM 909 N N . SER A 1 116 ? -16.487 7.645 25.120 1.00 84.75 116 SER A N 1
ATOM 910 C CA . SER A 1 116 ? -17.593 7.304 24.217 1.00 84.75 116 SER A CA 1
ATOM 911 C C . SER A 1 116 ? -17.650 5.816 23.850 1.00 84.75 116 SER A C 1
ATOM 913 O O . SER A 1 116 ? -18.590 5.392 23.169 1.00 84.75 116 SER A O 1
ATOM 915 N N . PHE A 1 117 ? -16.699 5.010 24.332 1.00 88.94 117 PHE A N 1
ATOM 916 C CA . PHE A 1 117 ? -16.586 3.597 24.000 1.00 88.94 117 PHE A CA 1
ATOM 917 C C . PHE A 1 117 ? -17.730 2.786 24.618 1.00 88.94 117 PHE A C 1
ATOM 919 O O . PHE A 1 117 ? -17.790 2.547 25.825 1.00 88.94 117 PHE A O 1
ATOM 926 N N . ARG A 1 118 ? -18.668 2.358 23.770 1.00 91.12 118 ARG A N 1
ATOM 927 C CA . ARG A 1 118 ? -19.808 1.522 24.152 1.00 91.12 118 ARG A CA 1
ATOM 928 C C . ARG A 1 118 ? -20.259 0.632 23.007 1.00 91.12 118 ARG A C 1
ATOM 930 O O . ARG A 1 118 ? -20.093 0.989 21.840 1.00 91.12 118 ARG A O 1
ATOM 937 N N . GLN A 1 119 ? -20.852 -0.499 23.365 1.00 90.25 119 GLN A N 1
ATOM 938 C CA . GLN A 1 119 ? -21.428 -1.438 22.420 1.00 90.25 119 GLN A CA 1
ATOM 939 C C . GLN A 1 119 ? -22.679 -0.821 21.804 1.00 90.25 119 GLN A C 1
ATOM 941 O O . GLN A 1 119 ? -23.586 -0.373 22.516 1.00 90.25 119 GLN A O 1
ATOM 946 N N . GLU A 1 120 ? -22.746 -0.799 20.479 1.00 88.44 120 GLU A N 1
ATOM 947 C CA . GLU A 1 120 ? -23.951 -0.339 19.793 1.00 88.44 120 GLU A CA 1
ATOM 948 C C . GLU A 1 120 ? -25.079 -1.374 19.903 1.00 88.44 120 GLU A C 1
ATOM 950 O O . GLU A 1 120 ? -24.846 -2.570 20.063 1.00 88.44 120 GLU A O 1
ATOM 955 N N . LYS A 1 121 ? -26.340 -0.935 19.796 1.00 85.38 121 LYS A N 1
ATOM 956 C CA . LYS A 1 121 ? -27.499 -1.830 19.980 1.00 85.38 121 LYS A CA 1
ATOM 957 C C . LYS A 1 121 ? -27.522 -3.006 18.998 1.00 85.38 121 LYS A C 1
ATOM 959 O O . LYS A 1 121 ? -27.986 -4.080 19.362 1.00 85.38 121 LYS A O 1
ATOM 964 N N . SER A 1 122 ? -27.050 -2.785 17.775 1.00 87.94 122 SER A N 1
ATOM 965 C CA . SER A 1 122 ? -26.963 -3.782 16.702 1.00 87.94 122 SER A CA 1
ATOM 966 C C . SER A 1 122 ? -25.614 -4.500 16.644 1.00 87.94 122 SER A C 1
ATOM 968 O O . SER A 1 122 ? -25.424 -5.373 15.801 1.00 87.94 122 SER A O 1
ATOM 970 N N . GLU A 1 123 ? -24.659 -4.127 17.494 1.00 86.62 123 GLU A N 1
ATOM 971 C CA . GLU A 1 123 ? -23.303 -4.654 17.443 1.00 86.62 123 GLU A CA 1
ATOM 972 C C . GLU A 1 123 ? -23.189 -5.984 18.191 1.00 86.62 123 GLU A C 1
ATOM 974 O O . GLU A 1 123 ? -23.600 -6.122 19.346 1.00 86.62 123 GLU A O 1
ATOM 979 N N . THR A 1 124 ? -22.574 -6.974 17.543 1.00 86.56 124 THR A N 1
ATOM 980 C CA . THR A 1 124 ? -22.296 -8.272 18.164 1.00 86.56 124 THR A CA 1
ATOM 981 C C . THR A 1 124 ? -21.194 -8.153 19.215 1.00 86.56 124 THR A C 1
ATOM 983 O O . THR A 1 124 ? -20.299 -7.314 19.111 1.00 86.56 124 THR A O 1
ATOM 986 N N . LEU A 1 125 ? -21.200 -9.046 20.208 1.00 82.88 125 LEU A N 1
ATOM 987 C CA . LEU A 1 125 ? -20.168 -9.065 21.247 1.00 82.88 125 LEU A CA 1
ATOM 988 C C . LEU A 1 125 ? -18.754 -9.225 20.662 1.00 82.88 125 LEU A C 1
ATOM 990 O O . LEU A 1 125 ? -17.822 -8.564 21.103 1.00 82.88 125 LEU A O 1
ATOM 994 N N . THR A 1 126 ? -18.602 -10.066 19.636 1.00 84.94 126 THR A N 1
ATOM 995 C CA . THR A 1 126 ? -17.325 -10.276 18.940 1.00 84.94 126 THR A CA 1
ATOM 996 C C . THR A 1 126 ? -16.846 -9.013 18.227 1.00 84.94 126 THR A C 1
ATOM 998 O O . THR A 1 126 ? -15.665 -8.687 18.304 1.00 84.94 126 THR A O 1
ATOM 1001 N N . SER A 1 127 ? -17.746 -8.275 17.567 1.00 82.50 127 SER A N 1
ATOM 1002 C CA . SER A 1 127 ? -17.409 -6.990 16.938 1.00 82.50 127 SER A CA 1
ATOM 1003 C C . SER A 1 127 ? -16.960 -5.965 17.980 1.00 82.50 127 SER A C 1
ATOM 1005 O O . SER A 1 127 ? -15.913 -5.334 17.822 1.00 82.50 127 SER A O 1
ATOM 1007 N N . TYR A 1 128 ? -17.700 -5.870 19.086 1.00 86.31 128 TYR A N 1
ATOM 1008 C CA . TYR A 1 128 ? -17.381 -4.965 20.186 1.00 86.31 128 TYR A CA 1
ATOM 1009 C C . TYR A 1 128 ? -16.024 -5.287 20.832 1.00 86.31 128 TYR A C 1
ATOM 1011 O O . TYR A 1 128 ? -15.199 -4.397 21.046 1.00 86.31 128 TYR A O 1
ATOM 1019 N N . TYR A 1 129 ? -15.745 -6.573 21.063 1.00 83.94 129 TYR A N 1
ATOM 1020 C CA . TYR A 1 129 ? -14.444 -7.057 21.525 1.00 83.94 129 TYR A CA 1
ATOM 1021 C C . TYR A 1 129 ? -13.317 -6.701 20.548 1.00 83.94 129 TYR A C 1
ATOM 1023 O O . TYR A 1 129 ? -12.292 -6.157 20.956 1.00 83.94 129 TYR A O 1
ATOM 1031 N N . ASN A 1 130 ? -13.513 -6.936 19.249 1.00 83.38 130 ASN A N 1
ATOM 1032 C CA . ASN A 1 130 ? -12.501 -6.632 18.239 1.00 83.38 130 ASN A CA 1
ATOM 1033 C C . ASN A 1 130 ? -12.165 -5.133 18.193 1.00 83.38 130 ASN A C 1
ATOM 1035 O O . ASN A 1 130 ? -10.995 -4.778 18.051 1.00 83.38 130 ASN A O 1
ATOM 1039 N N . ARG A 1 131 ? -13.151 -4.244 18.383 1.00 87.00 131 ARG A N 1
ATOM 1040 C CA . ARG A 1 131 ? -12.899 -2.797 18.518 1.00 87.00 131 ARG A CA 1
ATOM 1041 C C . ARG A 1 131 ? -12.067 -2.463 19.751 1.00 87.00 131 ARG A C 1
ATOM 1043 O O . ARG A 1 131 ? -11.165 -1.637 19.655 1.00 87.00 131 ARG A O 1
ATOM 1050 N N . ALA A 1 132 ? -12.319 -3.122 20.881 1.00 85.62 132 ALA A N 1
ATOM 1051 C CA . ALA A 1 132 ? -11.512 -2.941 22.086 1.00 85.62 132 ALA A CA 1
ATOM 1052 C C . ALA A 1 132 ? -10.057 -3.386 21.867 1.00 85.62 132 ALA A C 1
ATOM 1054 O O . ALA A 1 132 ? -9.131 -2.688 22.270 1.00 85.62 132 ALA A O 1
ATOM 1055 N N . VAL A 1 133 ? -9.842 -4.501 21.157 1.00 81.75 133 VAL A N 1
ATOM 1056 C CA . VAL A 1 133 ? -8.499 -4.981 20.783 1.00 81.75 133 VAL A CA 1
ATOM 1057 C C . VAL A 1 133 ? -7.778 -3.978 19.880 1.00 81.75 133 VAL A C 1
ATOM 1059 O O . VAL A 1 133 ? -6.590 -3.724 20.075 1.00 81.75 133 VAL A O 1
ATOM 1062 N N . VAL A 1 134 ? -8.475 -3.388 18.905 1.00 80.31 134 VAL A N 1
ATOM 1063 C CA . VAL A 1 134 ? -7.910 -2.324 18.057 1.00 80.31 134 VAL A CA 1
ATOM 1064 C C . VAL A 1 134 ? -7.533 -1.103 18.898 1.00 80.31 134 VAL A C 1
ATOM 1066 O O . VAL A 1 134 ? -6.425 -0.593 18.748 1.00 80.31 134 VAL A O 1
ATOM 1069 N N . LEU A 1 135 ? -8.391 -0.685 19.833 1.00 80.88 135 LEU A N 1
ATOM 1070 C CA . LEU A 1 135 ? -8.104 0.426 20.744 1.00 80.88 135 LEU A CA 1
ATOM 1071 C C . LEU A 1 135 ? -6.858 0.149 21.602 1.00 80.88 135 LEU A C 1
ATOM 1073 O O . LEU A 1 135 ? -5.984 1.004 21.715 1.00 80.88 135 LEU A O 1
ATOM 1077 N N . MET A 1 136 ? -6.712 -1.068 22.134 1.00 79.62 136 MET A N 1
ATOM 1078 C CA . MET A 1 136 ? -5.515 -1.469 22.883 1.00 79.62 136 MET A CA 1
ATOM 1079 C C . MET A 1 136 ? -4.241 -1.440 22.029 1.00 79.62 136 MET A C 1
ATOM 1081 O O . MET A 1 136 ? -3.199 -0.991 22.505 1.00 79.62 136 MET A O 1
ATOM 1085 N N . LYS A 1 137 ? -4.311 -1.888 20.768 1.00 77.12 137 LYS A N 1
ATOM 1086 C CA . LYS A 1 137 ? -3.178 -1.820 19.829 1.00 77.12 137 LYS A CA 1
ATOM 1087 C C . LYS A 1 137 ? -2.787 -0.375 19.519 1.00 77.12 137 LYS A C 1
ATOM 1089 O O . LYS A 1 137 ? -1.602 -0.059 19.534 1.00 77.12 137 LYS A O 1
ATOM 1094 N N . ASN A 1 138 ? -3.766 0.506 19.309 1.00 73.12 138 ASN A N 1
ATOM 1095 C CA . ASN A 1 138 ? -3.527 1.933 19.069 1.00 73.12 138 ASN A CA 1
ATOM 1096 C C . ASN A 1 138 ? -2.867 2.618 20.276 1.00 73.12 138 ASN A C 1
ATOM 1098 O O . ASN A 1 138 ? -2.023 3.492 20.107 1.00 73.12 138 ASN A O 1
ATOM 1102 N N . LEU A 1 139 ? -3.209 2.183 21.490 1.00 73.62 139 LEU A N 1
ATOM 1103 C CA . LEU A 1 139 ? -2.592 2.640 22.738 1.00 73.62 139 LEU A CA 1
ATOM 1104 C C . LEU A 1 139 ? -1.224 1.993 23.023 1.00 73.62 139 LEU A C 1
ATOM 1106 O O . LEU A 1 139 ? -0.667 2.226 24.092 1.00 73.62 139 LEU A O 1
ATOM 1110 N N . LYS A 1 140 ? -0.693 1.175 22.100 1.00 72.50 140 LYS A N 1
ATOM 1111 C CA . LYS A 1 140 ? 0.542 0.387 22.267 1.00 72.50 140 LYS A CA 1
ATOM 1112 C C . LYS A 1 140 ? 0.527 -0.520 23.511 1.00 72.50 140 LYS A C 1
ATOM 1114 O O . LYS A 1 140 ? 1.572 -0.870 24.035 1.00 72.50 140 LYS A O 1
ATOM 1119 N N . LEU A 1 141 ? -0.660 -0.939 23.967 1.00 63.56 141 LEU A N 1
ATOM 1120 C CA . LEU A 1 141 ? -0.833 -1.857 25.106 1.00 63.56 141 LEU A CA 1
ATOM 1121 C C . LEU A 1 141 ? -0.735 -3.340 24.716 1.00 63.56 141 LEU A C 1
ATOM 1123 O O . LEU A 1 141 ? -0.758 -4.212 25.582 1.00 63.56 141 LEU A O 1
ATOM 1127 N N . VAL A 1 142 ? -0.686 -3.640 23.418 1.00 55.62 142 VAL A N 1
ATOM 1128 C CA . VAL A 1 142 ? -0.482 -4.991 22.887 1.00 55.62 142 VAL A CA 1
ATOM 1129 C C . VAL A 1 142 ? 0.792 -4.948 22.066 1.00 55.62 142 VAL A C 1
ATOM 1131 O O . VAL A 1 142 ? 0.809 -4.308 21.015 1.00 55.62 142 VAL A O 1
ATOM 1134 N N . ASP A 1 143 ? 1.840 -5.620 22.535 1.00 53.72 143 ASP A N 1
ATOM 1135 C CA . ASP A 1 143 ? 3.089 -5.697 21.786 1.00 53.72 143 ASP A CA 1
ATOM 1136 C C . ASP A 1 143 ? 2.861 -6.372 20.432 1.00 53.72 143 ASP A C 1
ATOM 1138 O O . ASP A 1 143 ? 2.407 -7.517 20.338 1.00 53.72 143 ASP A O 1
ATOM 1142 N N . GLY A 1 144 ? 3.177 -5.638 19.366 1.00 44.91 144 GLY A N 1
ATOM 1143 C CA . GLY A 1 144 ? 3.357 -6.199 18.039 1.00 44.91 144 GLY A CA 1
ATOM 1144 C C . GLY A 1 144 ? 4.732 -6.853 17.972 1.00 44.91 144 GLY A C 1
ATOM 1145 O O . GLY A 1 144 ? 5.731 -6.161 18.103 1.00 44.91 144 GLY A O 1
ATOM 1146 N N . ASN A 1 145 ? 4.760 -8.166 17.742 1.00 40.31 145 ASN A N 1
ATOM 1147 C CA . ASN A 1 145 ? 5.953 -8.996 17.530 1.00 40.31 145 ASN A CA 1
ATOM 1148 C C . ASN A 1 145 ? 6.878 -9.141 18.752 1.00 40.31 145 ASN A C 1
ATOM 1150 O O . ASN A 1 145 ? 7.897 -8.468 18.868 1.00 40.31 145 ASN A O 1
ATOM 1154 N N . ARG A 1 146 ? 6.569 -10.107 19.624 1.00 48.16 146 ARG A N 1
ATOM 1155 C CA . ARG A 1 146 ? 7.525 -10.647 20.603 1.00 48.16 146 ARG A CA 1
ATOM 1156 C C . ARG A 1 146 ? 8.086 -11.971 20.088 1.00 48.16 146 ARG A C 1
ATOM 1158 O O . ARG A 1 146 ? 7.626 -13.026 20.512 1.00 48.16 146 ARG A O 1
ATOM 1165 N N . ASP A 1 147 ? 9.029 -11.897 19.155 1.00 39.78 147 ASP A N 1
ATOM 1166 C CA . ASP A 1 147 ? 9.825 -13.063 18.732 1.00 39.78 147 ASP A CA 1
ATOM 1167 C C . ASP A 1 147 ? 11.190 -13.140 19.437 1.00 39.78 147 ASP A C 1
ATOM 1169 O O . ASP A 1 147 ? 11.929 -14.096 19.229 1.00 39.78 147 ASP A O 1
ATOM 1173 N N . ASP A 1 148 ? 11.510 -12.201 20.335 1.00 38.72 148 ASP A N 1
ATOM 1174 C CA . ASP A 1 148 ? 12.781 -12.220 21.055 1.00 38.72 148 ASP A CA 1
ATOM 1175 C C . ASP A 1 148 ? 12.630 -12.662 22.517 1.00 38.72 148 ASP A C 1
ATOM 1177 O O . ASP A 1 148 ? 11.936 -12.073 23.349 1.00 38.72 148 ASP A O 1
ATOM 1181 N N . LEU A 1 149 ? 13.321 -13.769 22.773 1.00 43.69 149 LEU A N 1
ATOM 1182 C CA . LEU A 1 149 ? 13.663 -14.409 24.034 1.00 43.69 149 LEU A CA 1
ATOM 1183 C C . LEU A 1 149 ? 13.902 -13.419 25.198 1.00 43.69 149 LEU A C 1
ATOM 1185 O O . LEU A 1 149 ? 14.746 -12.533 25.120 1.00 43.69 149 LEU A O 1
ATOM 1189 N N . HIS A 1 150 ? 13.249 -13.685 26.334 1.00 41.47 150 HIS A N 1
ATOM 1190 C CA . HIS A 1 150 ? 13.647 -13.254 27.684 1.00 41.47 150 HIS A CA 1
ATOM 1191 C C . HIS A 1 150 ? 13.863 -11.750 27.936 1.00 41.47 150 HIS A C 1
ATOM 1193 O O . HIS A 1 150 ? 14.942 -11.315 28.336 1.00 41.47 150 HIS A O 1
ATOM 1199 N N . SER A 1 151 ? 12.783 -10.973 27.904 1.00 39.84 151 SER A N 1
ATOM 1200 C CA . SER A 1 151 ? 12.687 -9.786 28.756 1.00 39.84 151 SER A CA 1
ATOM 1201 C C . SER A 1 151 ? 11.311 -9.756 29.414 1.00 39.84 151 SER A C 1
ATOM 1203 O O . SER A 1 151 ? 10.291 -9.649 28.733 1.00 39.84 151 SER A O 1
ATOM 1205 N N . GLU A 1 152 ? 11.260 -9.913 30.740 1.00 50.41 152 GLU A N 1
ATOM 1206 C CA . GLU A 1 152 ? 10.090 -9.518 31.526 1.00 50.41 152 GLU A CA 1
ATOM 1207 C C . GLU A 1 152 ? 9.954 -7.999 31.402 1.00 50.41 152 GLU A C 1
ATOM 1209 O O . GLU A 1 152 ? 10.506 -7.232 32.187 1.00 50.41 152 GLU A O 1
ATOM 1214 N N . VAL A 1 153 ? 9.260 -7.555 30.356 1.00 51.84 153 VAL A N 1
ATOM 1215 C CA . VAL A 1 153 ? 8.889 -6.152 30.206 1.00 51.84 1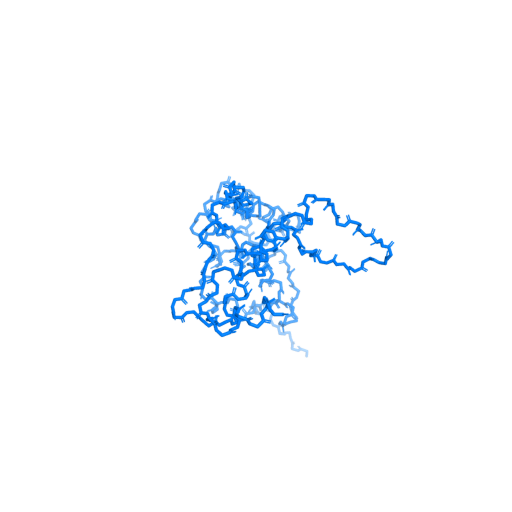53 VAL A CA 1
ATOM 1216 C C . VAL A 1 153 ? 7.842 -5.862 31.276 1.00 51.84 153 VAL A C 1
ATOM 1218 O O . VAL A 1 153 ? 6.672 -6.240 31.153 1.00 51.84 153 VAL A O 1
ATOM 1221 N N . GLU A 1 154 ? 8.281 -5.243 32.370 1.00 59.56 154 GLU A N 1
ATOM 1222 C CA . GLU A 1 154 ? 7.395 -4.751 33.414 1.00 59.56 154 GLU A CA 1
ATOM 1223 C C . GLU A 1 154 ? 6.452 -3.700 32.820 1.00 59.56 154 GLU A C 1
ATOM 1225 O O . GLU A 1 154 ? 6.873 -2.614 32.430 1.00 59.56 154 GLU A O 1
ATOM 1230 N N . ILE A 1 155 ? 5.155 -4.019 32.778 1.00 65.81 155 ILE A N 1
ATOM 1231 C CA . ILE A 1 155 ? 4.110 -3.054 32.425 1.00 65.81 155 ILE A CA 1
ATOM 1232 C C . ILE A 1 155 ? 4.235 -1.863 33.380 1.00 65.81 155 ILE A C 1
ATOM 1234 O O . ILE A 1 155 ? 4.095 -2.018 34.606 1.00 65.81 155 ILE A O 1
ATOM 1238 N N . THR A 1 156 ? 4.466 -0.677 32.827 1.00 76.62 156 THR A N 1
ATOM 1239 C CA . THR A 1 156 ? 4.619 0.552 33.603 1.00 76.62 156 THR A CA 1
ATOM 1240 C C . THR A 1 156 ? 3.340 0.847 34.402 1.00 76.62 156 THR A C 1
ATOM 1242 O O . THR A 1 156 ? 2.236 0.447 34.014 1.00 76.62 156 THR A O 1
ATOM 1245 N N . PRO A 1 157 ? 3.418 1.583 35.527 1.00 78.12 157 PRO A N 1
ATOM 1246 C CA . PRO A 1 157 ? 2.225 1.998 36.269 1.00 78.12 157 PRO A CA 1
ATOM 1247 C C . PRO A 1 157 ? 1.196 2.750 35.408 1.00 78.12 157 PRO A C 1
ATOM 1249 O O . PRO A 1 157 ? -0.008 2.600 35.623 1.00 78.12 157 PRO A O 1
ATOM 1252 N N . ALA A 1 158 ? 1.661 3.514 34.414 1.00 72.94 158 ALA A N 1
ATOM 1253 C CA . ALA A 1 158 ? 0.812 4.232 33.468 1.00 72.94 158 ALA A CA 1
ATOM 1254 C C . ALA A 1 158 ? 0.054 3.274 32.534 1.00 72.94 158 ALA A C 1
ATOM 1256 O O . ALA A 1 158 ? -1.159 3.401 32.386 1.00 72.94 158 ALA A O 1
ATOM 1257 N N . GLU A 1 159 ? 0.729 2.271 31.973 1.00 75.69 159 GLU A N 1
ATOM 1258 C CA . GLU A 1 159 ? 0.098 1.244 31.133 1.00 75.69 159 GLU A CA 1
ATOM 1259 C C . GLU A 1 159 ? -0.870 0.367 31.936 1.00 75.69 159 GLU A C 1
ATOM 1261 O O . GLU A 1 159 ? -1.970 0.075 31.466 1.00 75.69 159 GLU A O 1
ATOM 1266 N N . LYS A 1 160 ? -0.529 0.012 33.186 1.00 79.50 160 LYS A N 1
ATOM 1267 C CA . LYS A 1 160 ? -1.450 -0.689 34.105 1.00 79.50 160 LYS A CA 1
ATOM 1268 C C . LYS A 1 160 ? -2.710 0.133 34.361 1.00 79.50 160 LYS A C 1
ATOM 1270 O O . LYS A 1 160 ? -3.817 -0.410 34.359 1.00 79.50 160 LYS A O 1
ATOM 1275 N N . HIS A 1 161 ? -2.550 1.436 34.593 1.00 81.38 161 HIS A N 1
ATOM 1276 C CA . HIS A 1 161 ? -3.676 2.342 34.784 1.00 81.38 161 HIS A CA 1
ATOM 1277 C C . HIS A 1 161 ? -4.534 2.431 33.519 1.00 81.38 161 HIS A C 1
ATOM 1279 O O . HIS A 1 161 ? -5.749 2.273 33.597 1.00 81.38 161 HIS A O 1
ATOM 1285 N N . LEU A 1 162 ? -3.910 2.598 32.354 1.00 80.50 162 LEU A N 1
ATOM 1286 C CA . LEU A 1 162 ? -4.597 2.700 31.072 1.00 80.50 162 LEU A CA 1
ATOM 1287 C C . LEU A 1 162 ? -5.375 1.424 30.729 1.00 80.50 162 LEU A C 1
ATOM 1289 O O . LEU A 1 162 ? -6.544 1.500 30.355 1.00 80.50 162 LEU A O 1
ATOM 1293 N N . LEU A 1 163 ? -4.768 0.254 30.936 1.00 83.00 163 LEU A N 1
ATOM 1294 C CA . LEU A 1 163 ? -5.427 -1.038 30.763 1.00 83.00 163 LEU A CA 1
ATOM 1295 C C . LEU A 1 163 ? -6.638 -1.174 31.691 1.00 83.00 163 LEU A C 1
ATOM 1297 O O . LEU A 1 163 ? -7.706 -1.603 31.256 1.00 83.00 163 LEU A O 1
ATOM 1301 N N . LYS A 1 164 ? -6.505 -0.766 32.959 1.00 84.62 164 LYS A N 1
ATOM 1302 C CA . LYS A 1 164 ? -7.623 -0.764 33.911 1.00 84.62 164 LYS A CA 1
ATOM 1303 C C . LYS A 1 164 ? -8.757 0.145 33.435 1.00 84.62 164 LYS A C 1
ATOM 1305 O O . LYS A 1 164 ? -9.915 -0.270 33.478 1.00 84.62 164 LYS A O 1
ATOM 1310 N N . THR A 1 165 ? -8.443 1.348 32.963 1.00 84.44 165 THR A N 1
ATOM 1311 C CA . THR A 1 165 ? -9.440 2.292 32.437 1.00 84.44 165 THR A CA 1
ATOM 1312 C C . THR A 1 165 ? -10.122 1.733 31.186 1.00 84.44 165 THR A C 1
ATOM 1314 O O . THR A 1 165 ? -11.344 1.819 31.071 1.00 84.44 165 THR A O 1
ATOM 1317 N N . LEU A 1 166 ? -9.370 1.074 30.299 1.00 85.50 166 LEU A N 1
ATOM 1318 C CA . LEU A 1 166 ? -9.909 0.431 29.102 1.00 85.50 166 LEU A CA 1
ATOM 1319 C C . LEU A 1 166 ? -10.849 -0.729 29.421 1.00 85.50 166 LEU A C 1
ATOM 1321 O O . LEU A 1 166 ? -11.959 -0.787 28.891 1.00 85.50 166 LEU A O 1
ATOM 1325 N N . CYS A 1 167 ? -10.446 -1.604 30.340 1.00 86.12 167 CYS A N 1
ATOM 1326 C CA . CYS A 1 167 ? -11.305 -2.667 30.849 1.00 86.12 167 CYS A CA 1
ATOM 1327 C C . CYS A 1 167 ? -12.607 -2.088 31.416 1.00 86.12 167 CYS A C 1
ATOM 1329 O O . CYS A 1 167 ? -13.690 -2.531 31.041 1.00 86.12 167 CYS A O 1
ATOM 1331 N N . MET A 1 168 ? -12.524 -1.062 32.268 1.00 86.81 168 MET A N 1
ATOM 1332 C CA . MET A 1 168 ? -13.711 -0.434 32.854 1.00 86.81 168 MET A CA 1
ATOM 1333 C C . MET A 1 168 ? -14.649 0.153 31.796 1.00 86.81 168 MET A C 1
ATOM 1335 O O . MET A 1 168 ? -15.850 -0.109 31.856 1.00 86.81 168 MET A O 1
ATOM 1339 N N . ALA A 1 169 ? -14.126 0.886 30.812 1.00 86.00 169 ALA A N 1
ATOM 1340 C CA . ALA A 1 169 ? -14.934 1.436 29.724 1.00 86.00 169 ALA A CA 1
ATOM 1341 C C . ALA A 1 169 ? -15.597 0.329 28.891 1.00 86.00 169 ALA A C 1
ATOM 1343 O O . ALA A 1 169 ? -16.801 0.386 28.642 1.00 86.00 169 ALA A O 1
ATOM 1344 N N . TYR A 1 170 ? -14.848 -0.727 28.548 1.00 88.19 170 TYR A N 1
ATOM 1345 C CA . TYR A 1 170 ? -15.374 -1.893 27.837 1.00 88.19 170 TYR A CA 1
ATOM 1346 C C . TYR A 1 170 ? -16.563 -2.518 28.578 1.00 88.19 170 TYR A C 1
ATOM 1348 O O . TYR A 1 170 ? -17.636 -2.706 27.993 1.00 88.19 170 TYR A O 1
ATOM 1356 N N . TYR A 1 171 ? -16.405 -2.781 29.879 1.00 85.19 171 TYR A N 1
ATOM 1357 C CA . TYR A 1 171 ? -17.461 -3.368 30.704 1.00 85.19 171 TYR A CA 1
ATOM 1358 C C . TYR A 1 171 ? -18.656 -2.433 30.876 1.00 85.19 171 TYR A C 1
ATOM 1360 O O . TYR A 1 171 ? -19.797 -2.873 30.738 1.00 85.19 171 TYR A O 1
ATOM 1368 N N . MET A 1 172 ? -18.429 -1.147 31.153 1.00 86.38 172 MET A N 1
ATOM 1369 C CA . MET A 1 172 ? -19.508 -0.165 31.307 1.00 86.38 172 MET A CA 1
ATOM 1370 C C . MET A 1 172 ? -20.304 0.011 30.012 1.00 86.38 172 MET A C 1
ATOM 1372 O O . MET A 1 172 ? -21.536 0.096 30.060 1.00 86.38 172 MET A O 1
ATOM 1376 N N . GLY A 1 173 ? -19.615 0.006 28.874 1.00 88.00 173 GLY A N 1
ATOM 1377 C CA . GLY A 1 173 ? -20.184 0.178 27.546 1.00 88.00 173 GLY A CA 1
ATOM 1378 C C . GLY A 1 173 ? -20.923 -1.043 26.992 1.00 88.00 173 GLY A C 1
ATOM 1379 O O . GLY A 1 173 ? -21.670 -0.899 26.029 1.00 88.00 173 GLY A O 1
ATOM 1380 N N . LEU A 1 174 ? -20.772 -2.225 27.597 1.00 89.19 174 LEU A N 1
ATOM 1381 C CA . LEU A 1 174 ? -21.421 -3.460 27.148 1.00 89.19 174 LEU A CA 1
ATOM 1382 C C . LEU A 1 174 ? -22.958 -3.327 27.126 1.00 89.19 174 LEU A C 1
ATOM 1384 O O . LEU A 1 174 ? -23.557 -2.786 28.055 1.00 89.19 174 LEU A O 1
ATOM 1388 N N . ASN A 1 175 ? -23.630 -3.875 26.121 1.00 85.31 175 ASN A N 1
ATOM 1389 C CA . ASN A 1 175 ? -25.093 -3.874 26.022 1.00 85.31 175 ASN A CA 1
ATOM 1390 C C . ASN A 1 175 ? -25.708 -5.217 26.471 1.00 85.31 175 ASN A C 1
ATOM 1392 O O . ASN A 1 175 ? -26.725 -5.657 25.945 1.00 85.31 175 ASN A O 1
ATOM 1396 N N . ASP A 1 176 ? -25.080 -5.876 27.451 1.00 81.88 176 ASP A N 1
ATOM 1397 C CA . ASP A 1 176 ? -25.565 -7.114 28.066 1.00 81.88 176 ASP A CA 1
ATOM 1398 C C . ASP A 1 176 ? -25.600 -6.975 29.606 1.00 81.88 176 ASP A C 1
ATOM 1400 O O . ASP A 1 176 ? -24.573 -7.099 30.284 1.00 81.88 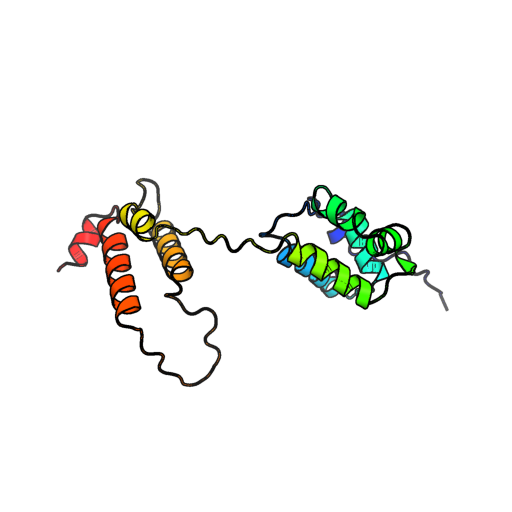176 ASP A O 1
ATOM 1404 N N . PRO A 1 177 ? -26.778 -6.702 30.200 1.00 76.56 177 PRO A N 1
ATOM 1405 C CA . PRO A 1 177 ? -26.924 -6.532 31.644 1.00 76.56 177 PRO A CA 1
ATOM 1406 C C . PRO A 1 177 ? -26.799 -7.843 32.437 1.00 76.56 177 PRO A C 1
ATOM 1408 O O . PRO A 1 177 ? -26.681 -7.801 33.666 1.00 76.56 177 PRO A O 1
ATOM 1411 N N . VAL A 1 178 ? -26.863 -9.008 31.786 1.00 78.44 178 VAL A N 1
ATOM 1412 C CA . VAL A 1 178 ? -26.637 -10.308 32.434 1.00 78.44 178 VAL A CA 1
ATOM 1413 C C . VAL A 1 178 ? -25.140 -10.545 32.570 1.00 78.44 178 VAL A C 1
ATOM 1415 O O . VAL A 1 178 ? -24.675 -10.861 33.667 1.00 78.44 178 VAL A O 1
ATOM 1418 N N . LEU A 1 179 ? -24.377 -10.316 31.498 1.00 74.75 179 LEU A N 1
ATOM 1419 C CA . LEU A 1 179 ? -22.922 -10.446 31.532 1.00 74.75 179 LEU A CA 1
ATOM 1420 C C . LEU A 1 179 ? -22.292 -9.430 32.493 1.00 74.75 179 LEU A C 1
ATOM 1422 O O . LEU A 1 179 ? -21.437 -9.813 33.287 1.00 74.75 179 LEU A O 1
ATOM 1426 N N . LYS A 1 180 ? -22.786 -8.181 32.522 1.00 76.00 180 LYS A N 1
ATOM 1427 C CA . LYS A 1 180 ? -22.351 -7.175 33.513 1.00 76.00 180 LYS A CA 1
ATOM 1428 C C . LYS A 1 180 ? -22.482 -7.680 34.946 1.00 76.00 180 LYS A C 1
ATOM 1430 O O . LYS A 1 180 ? -21.549 -7.548 35.726 1.00 76.00 180 LYS A O 1
ATOM 1435 N N . ARG A 1 181 ? -23.622 -8.282 35.298 1.00 76.31 181 ARG A N 1
ATOM 1436 C CA . ARG A 1 181 ? -23.877 -8.765 36.664 1.00 76.31 181 ARG A CA 1
ATOM 1437 C C . ARG A 1 181 ? -22.955 -9.908 37.083 1.00 76.31 181 ARG A C 1
ATOM 1439 O O . ARG A 1 181 ? -22.612 -9.974 38.253 1.00 76.31 181 ARG A O 1
ATOM 1446 N N . ARG A 1 182 ? -22.533 -10.766 36.150 1.00 75.69 182 ARG A N 1
ATOM 1447 C CA . ARG A 1 182 ? -21.624 -11.890 36.439 1.00 75.69 182 ARG A CA 1
ATOM 1448 C C . ARG A 1 182 ? -20.190 -11.463 36.754 1.00 75.69 182 ARG A C 1
ATOM 1450 O O . ARG A 1 182 ? -19.480 -12.226 37.383 1.00 75.69 182 ARG A O 1
ATOM 1457 N N . VAL A 1 183 ? -19.761 -10.287 36.296 1.00 64.81 183 VAL A N 1
ATOM 1458 C CA . VAL A 1 183 ? -18.385 -9.792 36.497 1.00 64.81 183 VAL A CA 1
ATOM 1459 C C . VAL A 1 183 ? -18.207 -9.104 37.861 1.00 64.81 183 VAL A C 1
ATOM 1461 O O . VAL A 1 183 ? -17.092 -9.026 38.359 1.00 64.81 183 VAL A O 1
ATOM 1464 N N . PHE A 1 184 ? -19.291 -8.613 38.474 1.00 59.12 184 PHE A N 1
ATOM 1465 C CA . PHE A 1 184 ? -19.275 -7.931 39.782 1.00 59.12 184 PHE A CA 1
ATOM 1466 C C . PHE A 1 184 ? -19.717 -8.822 40.960 1.00 59.12 184 PHE A C 1
ATOM 1468 O O . PHE A 1 184 ? -19.935 -8.307 42.057 1.00 59.12 184 PHE A O 1
ATOM 1475 N N . GLN A 1 185 ? -19.888 -10.125 40.725 1.00 54.09 185 GLN A N 1
ATOM 1476 C CA . GLN A 1 185 ? -20.110 -11.148 41.754 1.00 54.09 185 GLN A CA 1
ATOM 1477 C C . GLN A 1 185 ? -18.804 -11.886 42.025 1.00 54.09 185 GLN A C 1
ATOM 1479 O O . GLN A 1 185 ? -18.556 -12.178 43.213 1.00 54.09 185 GLN A O 1
#

pLDDT: mean 77.1, std 16.93, range [34.53, 96.56]

Radius of gyration: 24.4 Å; chains: 1; bounding box: 46×42×74 Å

Foldseek 3Di:
DDPDDPPPDDQPCLQPDDDADAQALVCLVVVVVVRVVSCVVVVHDDFQLSLLVSCLRRHDHPLVVQLVVDPVSVVCNVPVVPGHPVNVVVSSVSSCVSSHPPPPPPPVVLVVVLVPLAADPPHDPVRSVVVLVVSCVVVVVDDDDPPDDDDPPPQDPVSVVVVVSSVVSSLVRYPDPVVNVVVVD

Organism: NCBI:txid212602

Secondary structure (DSSP, 8-state):
-----------HHHHH----B---TTTHHHHHHHHHHHHHHTT----HHHHHHHHHHHB-HHHHHHHHT-HHHHHHHH-GGG--HHHHHHHHHHHHHHT----------HHHHHHH----TT--HHHHHHHHHHHHHHTT-S-S---SS-------HHHHHHHHHHHHHHHHH-S-HHHHHHH--

Sequence (185 aa):
MASSNPSRKMPADLKDLVPRYMGNSKLTAQFFRQIRTAFEDADIKLTPKCFFNVIIMRVGGDALEVLEQNRRMVQCMDDSSCATDDDVIACRDLLMTQFAPVEMEHKNDWMAELGSFRQEKSETLTSYYNRAVVLMKNLKLVDGNRDDLHSEVEITPAEKHLLKTLCMAYYMGLNDPVLKRRVFQ